Protein AF-A0A917SIP8-F1 (afdb_monomer)

Secondary structure (DSSP, 8-state):
-BGGGS-HHHHHTS-TTTPEEEEEE------TTTS-TTHHHHHHHHHHHHHHHHHHHHSS--EEEPPPB--B--GGGGGG-SS--B--HHHHHHHHHHHHHHHHHTT--EEEEEE-STT---TTT-TTS------S-TT--GGGT-TTS-TT-GGG--HHHHHHHHHHHHHHHHHHHHHTTSTT--

Foldseek 3Di:
DEPVVDDVVRVLPAPQAQEAEEEFEFFFADLDPPDASQCLQVVRQVLQVLLQVVLVVVDVTHYYYYRYDHHEADPVRVVVPDGGDHDPLVRRLVVVLVVVVVSVVSVHAHYEYEYSDDDRDNCVSPVDHLHDYCYQPPPPQCVVLDVVSDPRPVVPDDPVSVVVVSVVSSNRSNVVSNPSSPPPVD

Sequence (186 aa):
MRYGDLTYQEIDRLPRTDTVVVLPLGCTEQQGPHLPVDFDTWFSESLMIAAANEADRRRDRMTVVLPAIPVGPTPEHRNFGTGYLHLPEPLHDQLVVAAISSILEQGFRHVVVWRGCGQHDLHQAVVRVAVENPGAAPDLDFAAYSDTGVIGDPRHASADLGDRLWRACVDWVADYLTAAGDDCDA

Organism: NCBI:txid1716077

Radius of gyration: 16.96 Å; Cα contacts (8 Å, |Δi|>4): 298; chains: 1; bounding box: 40×36×47 Å

Mean predicted aligned error: 6.45 Å

Structure (mmCIF, N/CA/C/O backbone):
data_AF-A0A917SIP8-F1
#
_entry.id   AF-A0A917SIP8-F1
#
loop_
_atom_site.group_PDB
_atom_site.id
_atom_site.type_symbol
_atom_site.label_atom_id
_atom_site.label_alt_id
_atom_site.label_comp_id
_atom_site.label_asym_id
_atom_site.label_entity_id
_atom_site.label_seq_id
_atom_site.pdbx_PDB_ins_code
_atom_site.Cartn_x
_atom_site.Cartn_y
_atom_site.Cartn_z
_atom_site.occupancy
_atom_site.B_iso_or_equiv
_atom_site.auth_seq_id
_atom_site.auth_comp_id
_atom_site.auth_asym_id
_atom_site.auth_atom_id
_atom_site.pdbx_PDB_model_num
ATOM 1 N N . MET A 1 1 ? -11.137 -1.938 2.501 1.00 90.44 1 MET A N 1
ATOM 2 C CA . MET A 1 1 ? -11.680 -0.695 1.864 1.00 90.44 1 MET A CA 1
ATOM 3 C C . MET A 1 1 ? -10.581 0.356 1.615 1.00 90.44 1 MET A C 1
ATOM 5 O O . MET A 1 1 ? -9.571 0.309 2.305 1.00 90.44 1 MET A O 1
ATOM 9 N N . ARG A 1 2 ? -10.741 1.318 0.685 1.00 95.75 2 ARG A N 1
ATOM 10 C CA . ARG A 1 2 ? -9.767 2.416 0.456 1.00 95.75 2 ARG A CA 1
ATOM 11 C C . ARG A 1 2 ? -10.170 3.678 1.231 1.00 95.75 2 ARG A C 1
ATOM 13 O O . ARG A 1 2 ? -11.293 4.147 1.098 1.00 95.75 2 ARG A O 1
ATOM 20 N N . TYR A 1 3 ? -9.249 4.255 2.002 1.00 96.25 3 TYR A N 1
ATOM 21 C CA . TYR A 1 3 ? -9.472 5.460 2.814 1.00 96.25 3 TYR A CA 1
ATOM 22 C C . TYR A 1 3 ? -9.867 6.670 1.962 1.00 96.25 3 TYR A C 1
ATOM 24 O O . TYR A 1 3 ? -10.760 7.423 2.326 1.00 96.25 3 TYR A O 1
ATOM 32 N N . GLY A 1 4 ? -9.204 6.843 0.813 1.00 95.38 4 GLY A N 1
ATOM 33 C CA . 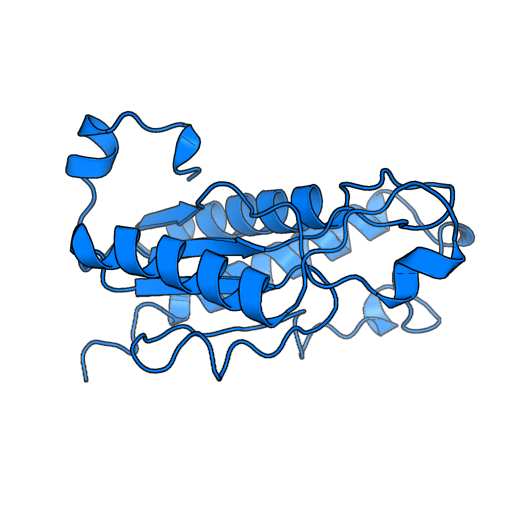GLY A 1 4 ? -9.441 7.965 -0.101 1.00 95.38 4 GLY A CA 1
ATOM 34 C C . GLY A 1 4 ? -10.812 7.959 -0.785 1.00 95.38 4 GLY A C 1
ATOM 35 O O . GLY A 1 4 ? -11.194 8.982 -1.343 1.00 95.38 4 GLY A O 1
ATOM 36 N N . ASP A 1 5 ? -11.547 6.846 -0.713 1.00 96.50 5 ASP A N 1
ATOM 37 C CA . ASP A 1 5 ? -12.907 6.739 -1.252 1.00 96.50 5 ASP A CA 1
ATOM 38 C C . ASP A 1 5 ? -13.973 7.143 -0.218 1.00 96.50 5 ASP A C 1
ATOM 40 O O . ASP A 1 5 ? -15.152 7.246 -0.554 1.00 96.50 5 ASP A O 1
ATOM 44 N N . LEU A 1 6 ? -13.573 7.377 1.037 1.00 96.88 6 LEU A N 1
ATOM 45 C CA . LEU A 1 6 ? -14.462 7.759 2.127 1.00 96.88 6 LEU A CA 1
ATOM 46 C C . LEU A 1 6 ? -14.483 9.270 2.328 1.00 96.88 6 LEU A C 1
ATOM 48 O O . LEU A 1 6 ? -13.462 9.960 2.318 1.00 96.88 6 LEU A O 1
ATOM 52 N N . THR A 1 7 ? -15.664 9.790 2.624 1.00 98.06 7 THR A N 1
ATOM 53 C CA . THR A 1 7 ? -15.813 11.120 3.203 1.00 98.06 7 THR A CA 1
ATOM 54 C C . THR A 1 7 ? -15.282 11.141 4.636 1.00 98.06 7 THR A C 1
ATOM 56 O O . THR A 1 7 ? -15.290 10.135 5.350 1.00 98.06 7 THR A O 1
ATOM 59 N N . TYR A 1 8 ? -14.902 12.325 5.122 1.00 97.44 8 TYR A N 1
ATOM 60 C CA . TYR A 1 8 ? -14.464 12.479 6.513 1.00 97.44 8 TYR A CA 1
ATOM 61 C C . TYR A 1 8 ? -15.536 12.036 7.531 1.00 97.44 8 TYR A C 1
ATOM 63 O O . TYR A 1 8 ? -15.193 11.599 8.622 1.00 97.44 8 TYR A O 1
ATOM 71 N N . GLN A 1 9 ? -16.827 12.119 7.176 1.00 98.12 9 GLN A N 1
ATOM 72 C CA . GLN A 1 9 ? -17.935 11.668 8.024 1.00 98.12 9 GLN A CA 1
ATOM 73 C C . GLN A 1 9 ? -18.060 10.142 8.065 1.00 98.12 9 GLN A C 1
ATOM 75 O O . GLN A 1 9 ? -18.474 9.593 9.081 1.00 98.12 9 GLN A O 1
ATOM 80 N N . GLU A 1 10 ? -17.740 9.451 6.971 1.00 97.56 10 GLU A N 1
ATOM 81 C CA . GLU A 1 10 ? -17.683 7.987 6.950 1.00 97.56 10 GLU A CA 1
ATOM 82 C C . GLU A 1 10 ? -16.478 7.489 7.743 1.00 97.56 10 GLU A C 1
ATOM 84 O O . GLU A 1 10 ? -16.634 6.586 8.560 1.00 97.56 10 GLU A O 1
ATOM 89 N N . ILE A 1 11 ? -15.322 8.147 7.596 1.00 97.06 11 ILE A N 1
ATOM 90 C CA . ILE A 1 11 ? -14.142 7.902 8.437 1.00 97.06 11 ILE A CA 1
ATOM 91 C C . ILE A 1 11 ? -14.473 8.144 9.915 1.00 97.06 11 ILE A C 1
ATOM 93 O O . ILE A 1 11 ? -14.025 7.384 10.771 1.00 97.06 11 ILE A O 1
ATOM 97 N N . ASP A 1 12 ? -15.283 9.162 10.227 1.00 96.62 12 ASP A N 1
ATOM 98 C CA . ASP A 1 12 ? -15.658 9.475 11.608 1.00 96.62 12 ASP A CA 1
ATOM 99 C C . ASP A 1 12 ? -16.432 8.360 12.316 1.00 96.62 12 ASP A C 1
ATOM 101 O O . ASP A 1 12 ? -16.316 8.174 13.527 1.00 96.62 12 ASP A O 1
ATOM 105 N N . ARG A 1 13 ? -17.178 7.572 11.541 1.00 96.50 13 ARG A N 1
ATOM 106 C CA . ARG A 1 13 ? -17.998 6.463 12.036 1.00 96.50 13 ARG A CA 1
ATOM 107 C C . ARG A 1 13 ? -17.220 5.160 12.206 1.00 96.50 13 ARG A C 1
ATOM 109 O O . ARG A 1 13 ? -17.788 4.209 12.737 1.00 96.50 13 ARG A O 1
ATOM 116 N N . LEU A 1 14 ? -15.964 5.093 11.759 1.00 95.38 14 LEU A N 1
ATOM 117 C CA . LEU A 1 14 ? -15.151 3.888 11.898 1.00 95.38 14 LEU A CA 1
ATOM 118 C C . LEU A 1 14 ? -14.814 3.630 13.379 1.00 95.38 14 LEU A C 1
ATOM 120 O O . LEU A 1 14 ? -14.449 4.567 14.100 1.00 95.38 14 LEU A O 1
ATOM 124 N N . PRO A 1 15 ? -14.894 2.375 13.857 1.00 94.00 15 PRO A N 1
ATOM 125 C CA . PRO A 1 15 ? -14.538 2.034 15.229 1.00 94.00 15 PRO A CA 1
ATOM 126 C C . PRO A 1 15 ? -13.020 2.164 15.414 1.00 94.00 15 PRO A C 1
ATOM 128 O O . PRO A 1 15 ? -12.256 1.284 15.032 1.00 94.00 15 PRO A O 1
ATOM 131 N N . ARG A 1 16 ? -12.561 3.285 15.981 1.00 91.50 16 ARG A N 1
ATOM 132 C CA . ARG A 1 16 ? -11.138 3.686 15.981 1.00 91.50 16 ARG A CA 1
ATOM 133 C C . ARG A 1 16 ? -10.189 2.636 16.563 1.00 91.50 16 ARG A C 1
ATOM 135 O O . ARG A 1 16 ? -9.106 2.417 16.031 1.00 91.50 16 ARG A O 1
ATOM 142 N N . THR A 1 17 ? -10.595 1.984 17.645 1.00 87.88 17 THR A N 1
ATOM 143 C CA . THR A 1 17 ? -9.775 0.977 18.328 1.00 87.88 17 THR A CA 1
ATOM 144 C C . THR A 1 17 ? -9.834 -0.394 17.672 1.00 87.88 17 THR A C 1
ATOM 146 O O . THR A 1 17 ? -8.978 -1.204 17.966 1.00 87.88 17 THR A O 1
ATOM 149 N N . ASP A 1 18 ? -10.800 -0.649 16.791 1.00 89.06 18 ASP A N 1
ATOM 150 C CA . ASP A 1 18 ? -10.988 -1.953 16.142 1.00 89.06 18 ASP A CA 1
ATOM 151 C C . ASP A 1 18 ? -10.719 -1.894 14.627 1.00 89.06 18 ASP A C 1
ATOM 153 O O . ASP A 1 18 ? -10.615 -2.899 13.942 1.00 89.06 18 ASP A O 1
ATOM 157 N N . THR A 1 19 ? -10.531 -0.707 14.055 1.00 93.12 19 THR A N 1
ATOM 158 C CA . THR A 1 19 ? -10.167 -0.574 12.640 1.00 93.12 19 THR A CA 1
ATOM 159 C C . THR A 1 19 ? -8.659 -0.747 12.468 1.00 93.12 19 THR A C 1
ATOM 161 O O . THR A 1 19 ? -7.880 -0.024 13.094 1.00 93.12 19 THR A O 1
ATOM 164 N N . VAL A 1 20 ? -8.237 -1.659 11.589 1.00 92.00 20 VAL A N 1
ATOM 165 C CA . VAL A 1 20 ? -6.851 -1.732 11.101 1.00 92.00 20 VAL A CA 1
ATOM 166 C C . VAL A 1 20 ? -6.672 -0.710 9.985 1.00 92.00 20 VAL A C 1
ATOM 168 O O . VAL A 1 20 ? -7.385 -0.735 8.982 1.00 92.00 20 VAL A O 1
ATOM 171 N N . VAL A 1 21 ? -5.710 0.194 10.139 1.00 94.69 21 VAL A N 1
ATOM 172 C CA . VAL A 1 21 ? -5.324 1.148 9.097 1.00 94.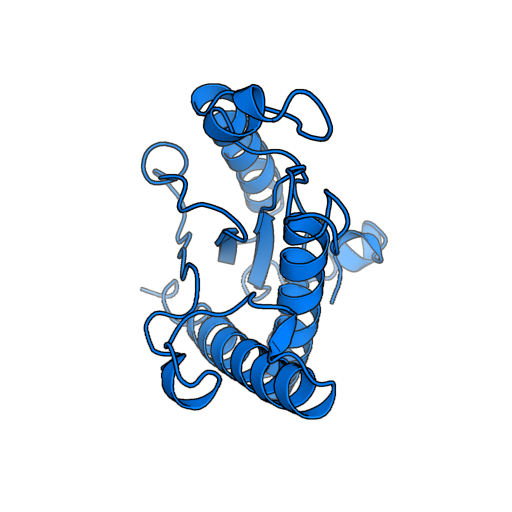69 21 VAL A CA 1
ATOM 173 C C . VAL A 1 21 ? -4.031 0.671 8.450 1.00 94.69 21 VAL A C 1
ATOM 175 O O . VAL A 1 21 ? -3.025 0.499 9.126 1.00 94.69 21 VAL A O 1
ATOM 178 N N . VAL A 1 22 ? -4.023 0.478 7.138 1.00 93.88 22 VAL A N 1
ATOM 179 C CA . VAL A 1 22 ? -2.833 0.054 6.393 1.00 93.88 22 VAL A CA 1
ATOM 180 C C . VAL A 1 22 ? -2.263 1.249 5.637 1.00 93.88 22 VAL A C 1
ATOM 182 O O . VAL A 1 22 ? -2.990 1.904 4.894 1.00 93.88 22 VAL A O 1
ATOM 185 N N . LEU A 1 23 ? -0.969 1.525 5.798 1.00 94.44 23 LEU A N 1
ATOM 186 C CA . LEU A 1 23 ? -0.199 2.475 4.997 1.00 94.44 23 LEU A CA 1
ATOM 187 C C . LEU A 1 23 ? 0.669 1.711 3.988 1.00 94.44 23 LEU A C 1
ATOM 189 O O . LEU A 1 23 ? 1.706 1.166 4.378 1.00 94.44 23 LEU A O 1
ATOM 193 N N . PRO A 1 24 ? 0.294 1.672 2.700 1.00 93.31 24 PRO A N 1
ATOM 194 C CA . PRO A 1 24 ? 1.149 1.108 1.669 1.00 93.31 24 PRO A CA 1
ATOM 195 C C . PRO A 1 24 ? 2.271 2.084 1.302 1.00 93.31 24 PRO A C 1
ATOM 197 O O . PRO A 1 24 ? 2.053 3.283 1.116 1.00 93.31 24 PRO A O 1
ATOM 200 N N . LEU A 1 25 ? 3.476 1.554 1.144 1.00 91.88 25 LEU A N 1
ATOM 201 C CA . LEU A 1 25 ? 4.634 2.254 0.604 1.00 91.88 25 LEU A CA 1
ATOM 202 C C . LEU A 1 25 ? 4.997 1.637 -0.744 1.00 91.88 25 LEU A C 1
ATOM 204 O O . LEU A 1 25 ? 4.960 0.412 -0.905 1.00 91.88 25 LEU A O 1
ATOM 208 N N . GLY A 1 26 ? 5.372 2.480 -1.697 1.00 91.06 26 GLY A N 1
ATOM 209 C CA . GLY A 1 26 ? 5.937 2.068 -2.974 1.00 91.06 26 GLY A CA 1
ATOM 210 C C . GLY A 1 26 ? 7.040 3.020 -3.413 1.00 91.06 26 GLY A C 1
ATOM 211 O O . GLY A 1 26 ? 7.500 3.869 -2.646 1.00 91.06 26 GLY A O 1
ATOM 212 N N . CYS A 1 27 ? 7.457 2.884 -4.664 1.00 92.56 27 CYS A N 1
ATOM 213 C CA . CYS A 1 27 ? 8.471 3.725 -5.276 1.00 92.56 27 CYS A CA 1
ATOM 214 C C . CYS A 1 27 ? 8.067 4.087 -6.706 1.00 92.56 27 CYS A C 1
ATOM 216 O O . CYS A 1 27 ? 7.261 3.405 -7.336 1.00 92.56 27 CYS A O 1
ATOM 218 N N . THR A 1 28 ? 8.631 5.193 -7.190 1.00 94.38 28 THR A N 1
ATOM 219 C CA . THR A 1 28 ? 8.619 5.541 -8.608 1.00 94.38 28 THR A CA 1
ATOM 220 C C . THR A 1 28 ? 10.013 5.235 -9.136 1.00 94.38 28 THR A C 1
ATOM 222 O O . THR A 1 28 ? 10.937 6.014 -8.882 1.00 94.38 28 THR A O 1
ATOM 225 N N . GLU A 1 29 ? 10.181 4.106 -9.814 1.00 93.50 29 GLU A N 1
ATOM 226 C CA . GLU A 1 29 ? 11.481 3.577 -10.236 1.00 93.50 29 GLU A CA 1
ATOM 227 C C . GLU A 1 29 ? 11.375 2.658 -11.457 1.00 93.50 29 GLU A C 1
ATOM 229 O O . GLU A 1 29 ? 10.298 2.217 -11.846 1.00 93.50 29 GLU A O 1
ATOM 234 N N . GLN A 1 30 ? 12.499 2.379 -12.116 1.00 93.31 30 G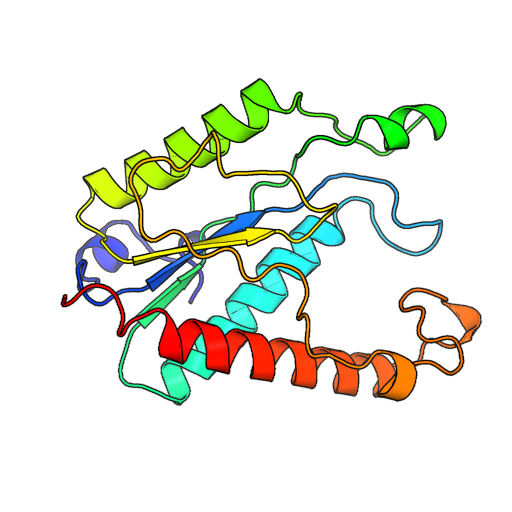LN A N 1
ATOM 235 C CA . GLN A 1 30 ? 12.495 1.552 -13.320 1.00 93.31 30 GLN A CA 1
ATOM 236 C C . GLN A 1 30 ? 12.279 0.072 -12.977 1.00 93.31 30 GLN A C 1
ATOM 238 O O . GLN A 1 30 ? 13.113 -0.537 -12.316 1.00 93.31 30 GLN A O 1
ATOM 243 N N . GLN A 1 31 ? 11.239 -0.532 -13.555 1.00 88.81 31 GLN A N 1
ATOM 244 C CA . GLN A 1 31 ? 10.886 -1.950 -13.395 1.00 88.81 31 GLN A CA 1
ATOM 245 C C . GLN A 1 31 ? 11.130 -2.736 -14.702 1.00 88.81 31 GLN A C 1
ATOM 247 O O . GLN A 1 31 ? 10.282 -3.449 -15.244 1.00 88.81 31 GLN A O 1
ATOM 252 N N . GLY A 1 32 ? 12.323 -2.548 -15.276 1.00 88.00 32 GLY A N 1
ATOM 253 C CA . GLY A 1 32 ? 12.669 -3.052 -16.608 1.00 88.00 32 GLY A CA 1
ATOM 254 C C . GLY A 1 32 ? 11.900 -2.352 -17.746 1.00 88.00 32 GLY A C 1
ATOM 255 O O . GLY A 1 32 ? 11.205 -1.365 -17.528 1.00 88.00 32 GLY A O 1
ATOM 256 N N . PRO A 1 33 ? 12.019 -2.831 -19.000 1.00 88.56 33 PRO A N 1
ATOM 257 C CA . PRO A 1 33 ? 11.442 -2.150 -20.168 1.00 88.56 33 PRO A CA 1
ATOM 258 C C . PRO A 1 33 ? 9.943 -2.422 -20.392 1.00 88.56 33 PRO A C 1
ATOM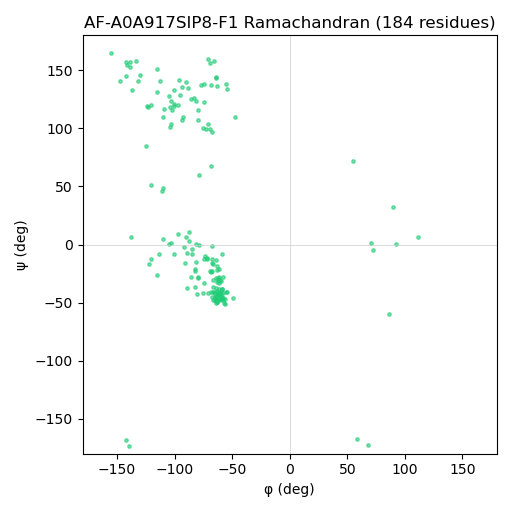 260 O O . PRO A 1 33 ? 9.392 -1.979 -21.396 1.00 88.56 33 PRO A O 1
ATOM 263 N N . HIS A 1 34 ? 9.305 -3.213 -19.528 1.00 87.88 34 HIS A N 1
ATOM 264 C CA . HIS A 1 34 ? 7.984 -3.802 -19.769 1.00 87.88 34 HIS A CA 1
ATOM 265 C C . HIS A 1 34 ? 6.929 -3.396 -18.734 1.00 87.88 34 HIS A C 1
ATOM 267 O O . HIS A 1 34 ? 5.744 -3.617 -18.975 1.00 87.88 34 HIS A O 1
ATOM 273 N N . LEU A 1 35 ? 7.341 -2.791 -17.617 1.00 91.19 35 LEU A N 1
ATOM 274 C CA . LEU A 1 35 ? 6.453 -2.290 -16.575 1.00 91.19 35 LEU A CA 1
ATOM 275 C C . LEU A 1 35 ? 6.560 -0.766 -16.467 1.00 91.19 35 LEU A C 1
ATOM 277 O O . LEU A 1 35 ? 7.605 -0.190 -16.790 1.00 91.19 35 LEU A O 1
ATOM 281 N N . PRO A 1 36 ? 5.478 -0.096 -16.043 1.00 94.88 36 PRO A N 1
ATOM 282 C CA . PRO A 1 36 ? 5.520 1.327 -15.766 1.00 94.88 36 PRO A CA 1
ATOM 283 C C . PRO A 1 36 ? 6.323 1.605 -14.488 1.00 94.88 36 PRO A C 1
ATOM 285 O O . PRO A 1 36 ? 6.512 0.731 -13.643 1.00 94.88 36 PRO A O 1
ATOM 288 N N . VAL A 1 37 ? 6.788 2.847 -14.347 1.00 95.38 37 VAL A N 1
ATOM 289 C CA . VAL A 1 37 ? 7.651 3.242 -13.222 1.00 95.38 37 VAL A CA 1
ATOM 290 C C . VAL A 1 37 ? 6.922 3.330 -11.880 1.00 95.38 37 VAL A C 1
ATOM 292 O O . VAL A 1 37 ? 7.565 3.452 -10.850 1.00 95.38 37 VAL A O 1
ATOM 295 N N . ASP A 1 38 ? 5.591 3.294 -11.878 1.00 94.62 38 ASP A N 1
ATOM 296 C CA . ASP A 1 38 ? 4.743 3.320 -10.683 1.00 94.62 38 ASP A CA 1
ATOM 297 C C . ASP A 1 38 ? 4.286 1.921 -10.245 1.00 94.62 38 ASP A C 1
ATOM 299 O O . ASP A 1 38 ? 3.437 1.805 -9.359 1.00 94.62 38 ASP A O 1
ATOM 303 N N . PHE A 1 39 ? 4.827 0.856 -10.852 1.00 92.62 39 PHE A N 1
ATOM 304 C CA . PHE A 1 39 ? 4.391 -0.515 -10.594 1.00 92.62 39 PHE A CA 1
ATOM 305 C C . PHE A 1 39 ? 4.446 -0.879 -9.106 1.00 92.62 39 PHE A C 1
ATOM 307 O O . PHE A 1 39 ? 3.492 -1.473 -8.614 1.00 92.62 39 PHE A O 1
ATOM 314 N N . ASP A 1 40 ? 5.482 -0.473 -8.365 1.00 90.31 40 ASP A N 1
ATOM 315 C CA . ASP A 1 40 ? 5.582 -0.784 -6.932 1.00 90.31 40 ASP A CA 1
ATOM 316 C C . ASP A 1 40 ? 4.470 -0.121 -6.124 1.00 90.31 40 ASP A C 1
ATOM 318 O O . ASP A 1 40 ? 3.865 -0.745 -5.253 1.00 90.31 40 ASP A O 1
ATOM 322 N N . THR A 1 41 ? 4.170 1.146 -6.421 1.00 93.81 41 THR A N 1
ATOM 323 C CA . THR A 1 41 ? 3.053 1.868 -5.802 1.00 93.81 41 THR A CA 1
ATOM 324 C C . THR A 1 41 ? 1.725 1.210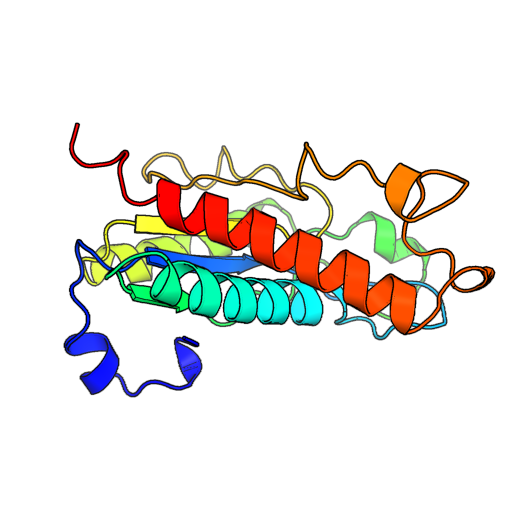 -6.149 1.00 93.81 41 THR A C 1
ATOM 326 O O . THR A 1 41 ? 0.928 0.929 -5.251 1.00 93.81 41 THR A O 1
ATOM 329 N N . TRP A 1 42 ? 1.496 0.935 -7.434 1.00 94.38 42 TRP A N 1
ATOM 330 C CA . TRP A 1 42 ? 0.273 0.304 -7.917 1.00 94.38 42 TRP A CA 1
ATOM 331 C C . TRP A 1 42 ? 0.064 -1.080 -7.295 1.00 94.38 42 TRP A C 1
ATOM 333 O O . TRP A 1 42 ? -1.030 -1.377 -6.813 1.00 94.38 42 TRP A O 1
ATOM 343 N N . PHE A 1 43 ? 1.102 -1.915 -7.280 1.00 91.56 43 PHE A N 1
ATOM 344 C CA . PHE A 1 43 ? 1.045 -3.278 -6.768 1.00 91.56 43 PHE A CA 1
ATOM 345 C C . PHE A 1 43 ? 0.816 -3.285 -5.258 1.00 91.56 43 PHE A C 1
ATOM 347 O O . PHE A 1 43 ? -0.085 -3.973 -4.784 1.00 91.56 43 PHE A O 1
ATOM 354 N N . SER A 1 44 ? 1.574 -2.472 -4.517 1.00 91.62 44 SER A N 1
ATOM 355 C CA . SER A 1 44 ? 1.439 -2.295 -3.068 1.00 91.62 44 SER A CA 1
ATOM 356 C C . SER A 1 44 ? 0.017 -1.874 -2.688 1.00 91.62 44 SER A C 1
ATOM 358 O O . SER A 1 44 ? -0.637 -2.539 -1.885 1.00 91.62 44 SER A O 1
ATOM 360 N N . GLU A 1 45 ? -0.521 -0.833 -3.328 1.00 93.62 45 GLU A N 1
ATOM 361 C CA . GLU A 1 45 ? -1.881 -0.358 -3.056 1.00 93.62 45 GLU A CA 1
ATOM 362 C C . GLU A 1 45 ? -2.942 -1.404 -3.426 1.00 93.62 45 GLU A C 1
ATOM 364 O O . GLU A 1 45 ? -3.830 -1.705 -2.624 1.00 93.62 45 GLU A O 1
ATOM 369 N N . SER A 1 46 ? -2.835 -1.999 -4.617 1.00 94.69 46 SER A N 1
ATOM 370 C CA . SER A 1 46 ? -3.803 -2.983 -5.112 1.00 94.69 46 SER A CA 1
ATOM 371 C C . SER A 1 46 ? -3.835 -4.232 -4.236 1.00 94.69 46 SER A C 1
ATOM 373 O O . SER A 1 46 ? -4.916 -4.725 -3.904 1.00 94.69 46 SER A O 1
ATOM 375 N N . LEU A 1 47 ? -2.661 -4.738 -3.846 1.00 93.62 47 LEU A N 1
ATOM 376 C CA . LEU A 1 47 ? -2.536 -5.922 -3.004 1.00 93.62 47 LEU A CA 1
ATOM 377 C C . LEU A 1 47 ? -3.121 -5.655 -1.619 1.00 93.62 47 LEU A C 1
ATOM 379 O O . LEU A 1 47 ? -3.908 -6.465 -1.134 1.00 93.62 47 LEU A O 1
ATOM 383 N N . MET A 1 48 ? -2.806 -4.506 -1.011 1.00 94.44 48 MET A N 1
ATOM 384 C CA . MET A 1 48 ? -3.345 -4.149 0.304 1.00 94.44 48 MET A CA 1
ATOM 385 C C . MET A 1 48 ? -4.864 -3.996 0.275 1.00 94.44 48 MET A C 1
ATOM 387 O O . MET A 1 48 ? -5.534 -4.467 1.189 1.00 94.44 48 MET A O 1
ATOM 391 N N . ILE A 1 49 ? -5.438 -3.396 -0.772 1.00 96.19 49 ILE A N 1
ATOM 392 C CA . ILE A 1 49 ? -6.898 -3.283 -0.908 1.00 96.19 49 ILE A CA 1
ATOM 393 C C . ILE A 1 49 ? -7.544 -4.666 -1.044 1.00 96.19 49 ILE A C 1
ATOM 395 O O . ILE A 1 49 ? -8.547 -4.941 -0.380 1.00 96.19 49 ILE A O 1
ATOM 399 N N . ALA A 1 50 ? -6.988 -5.536 -1.889 1.00 96.06 50 ALA A N 1
ATOM 400 C CA . ALA A 1 50 ? -7.517 -6.880 -2.097 1.00 96.06 50 ALA A CA 1
ATOM 401 C C . ALA A 1 50 ? -7.433 -7.731 -0.822 1.00 96.06 50 ALA A C 1
ATOM 403 O O . ALA A 1 50 ? -8.423 -8.359 -0.444 1.00 96.06 50 ALA A O 1
ATOM 404 N N . ALA A 1 51 ? -6.292 -7.691 -0.134 1.00 93.88 51 ALA A N 1
ATOM 405 C CA . ALA A 1 51 ? -6.072 -8.407 1.114 1.00 93.88 51 ALA A CA 1
ATOM 406 C C . ALA A 1 51 ? -6.934 -7.869 2.260 1.00 93.88 51 ALA A C 1
ATOM 408 O O . ALA A 1 51 ? -7.529 -8.661 2.978 1.00 93.88 51 ALA A O 1
ATOM 409 N N . ALA A 1 52 ? -7.091 -6.547 2.386 1.00 94.44 52 ALA A N 1
ATOM 410 C CA . ALA A 1 52 ? -8.006 -5.937 3.351 1.00 94.44 52 ALA A CA 1
ATOM 411 C C . ALA A 1 52 ? -9.444 -6.445 3.159 1.00 94.44 52 ALA A C 1
ATOM 413 O O . ALA A 1 52 ? -10.084 -6.879 4.106 1.00 94.44 52 ALA A O 1
ATOM 414 N N . ASN A 1 53 ? -9.938 -6.475 1.917 1.00 95.06 53 ASN A N 1
ATOM 415 C CA . ASN A 1 53 ? -11.288 -6.967 1.623 1.00 95.06 53 ASN A CA 1
ATOM 416 C C . ASN A 1 53 ? -11.452 -8.483 1.851 1.00 95.06 53 ASN A C 1
ATOM 418 O O . ASN A 1 53 ? -12.574 -8.975 1.976 1.00 95.06 53 ASN A O 1
ATOM 422 N N . GLU A 1 54 ? -10.369 -9.255 1.798 1.00 95.38 54 GLU A N 1
ATOM 423 C CA . GLU A 1 54 ? -10.366 -10.677 2.148 1.00 95.38 54 GLU A CA 1
ATOM 424 C C . GLU A 1 54 ? -10.300 -10.870 3.672 1.00 95.38 54 GLU A C 1
ATOM 426 O O . GLU A 1 54 ? -11.084 -11.650 4.204 1.00 95.38 54 GLU A O 1
ATOM 431 N N . ALA A 1 55 ? -9.471 -10.106 4.387 1.00 92.00 55 ALA A N 1
ATOM 432 C CA . ALA A 1 55 ? -9.398 -10.112 5.850 1.00 92.00 55 ALA A CA 1
ATOM 433 C C . ALA A 1 55 ? -10.742 -9.721 6.493 1.00 92.00 55 ALA A C 1
ATOM 435 O O . ALA A 1 55 ? -11.251 -10.454 7.340 1.00 92.00 55 ALA A O 1
ATOM 436 N N . ASP A 1 56 ? -11.385 -8.658 5.997 1.00 93.12 56 ASP A N 1
ATOM 437 C CA . ASP A 1 56 ? -12.722 -8.213 6.429 1.00 93.12 56 ASP A CA 1
ATOM 438 C C . ASP A 1 56 ? -13.813 -9.280 6.174 1.00 93.12 56 ASP A C 1
ATOM 440 O O . ASP A 1 56 ? -14.885 -9.251 6.773 1.00 93.12 56 ASP A O 1
ATOM 444 N N . ARG A 1 57 ? -13.579 -10.240 5.263 1.00 93.12 57 ARG A N 1
ATOM 445 C CA . ARG A 1 57 ? -14.472 -11.399 5.061 1.00 93.12 57 ARG A CA 1
ATOM 446 C C . ARG A 1 57 ? -14.168 -12.551 6.016 1.00 93.12 57 ARG A C 1
ATOM 448 O O . ARG A 1 57 ? -15.067 -13.339 6.307 1.00 93.12 57 ARG A O 1
ATOM 455 N N . ARG A 1 58 ? -12.919 -12.674 6.471 1.00 91.88 58 ARG A N 1
ATOM 456 C CA . ARG A 1 58 ? -12.463 -13.714 7.407 1.00 91.88 58 ARG A CA 1
ATOM 457 C C . ARG A 1 58 ? -12.821 -13.381 8.854 1.00 91.88 58 ARG A C 1
ATOM 459 O O . ARG A 1 58 ? -13.014 -14.307 9.643 1.00 91.88 58 ARG A O 1
ATOM 466 N N . ARG A 1 59 ? -12.942 -12.097 9.207 1.00 83.75 59 ARG A N 1
ATOM 467 C CA . ARG A 1 59 ? -13.341 -11.629 10.544 1.00 83.75 59 ARG A CA 1
ATOM 468 C C . ARG A 1 59 ? -14.251 -10.406 10.489 1.00 83.75 59 ARG A C 1
ATOM 470 O O . ARG A 1 59 ? -14.181 -9.618 9.561 1.00 83.75 59 ARG A O 1
ATOM 477 N N . ASP A 1 60 ? -15.060 -10.232 11.533 1.00 83.62 60 ASP A N 1
ATOM 478 C CA . ASP A 1 60 ? -15.936 -9.066 11.719 1.00 83.62 60 ASP A CA 1
ATOM 479 C C . ASP A 1 60 ? -15.144 -7.857 12.244 1.00 83.62 60 ASP A C 1
ATOM 481 O O . ASP A 1 60 ? -15.353 -7.384 13.357 1.00 83.62 60 ASP A O 1
ATOM 485 N N . ARG A 1 61 ? -14.153 -7.422 11.464 1.00 85.19 61 ARG A N 1
ATOM 486 C CA . ARG A 1 61 ? -13.268 -6.301 11.776 1.00 85.19 61 ARG A CA 1
ATOM 487 C C . ARG A 1 61 ? -12.979 -5.519 10.503 1.00 85.19 61 ARG A C 1
ATOM 489 O O . ARG A 1 61 ? -12.890 -6.104 9.430 1.00 85.19 61 ARG A O 1
ATOM 496 N N . MET A 1 62 ? -12.853 -4.198 10.614 1.00 92.56 62 MET A N 1
ATOM 497 C CA . MET A 1 62 ? -12.657 -3.332 9.450 1.00 92.56 62 MET A CA 1
ATOM 498 C C . MET A 1 62 ? -11.183 -3.063 9.159 1.00 92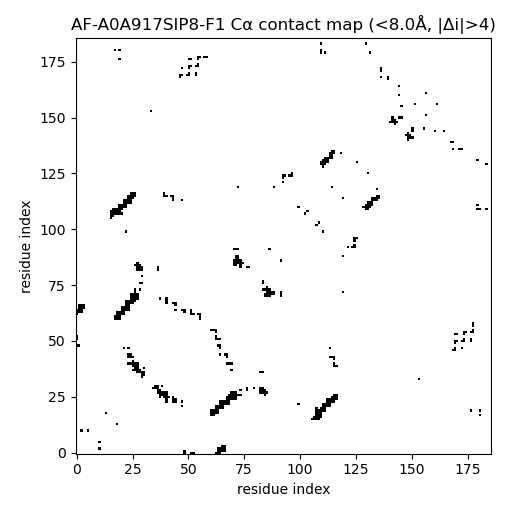.56 62 MET A C 1
ATOM 500 O O . MET A 1 62 ? -10.433 -2.664 10.052 1.00 92.56 62 MET A O 1
ATOM 504 N N . THR A 1 63 ? -10.808 -3.155 7.884 1.00 94.56 63 THR A N 1
ATOM 505 C CA . THR A 1 63 ? -9.481 -2.788 7.387 1.00 94.56 63 THR A CA 1
ATOM 506 C C . THR A 1 63 ? -9.575 -1.691 6.330 1.00 94.56 63 THR A C 1
ATOM 508 O O . THR A 1 63 ? -10.170 -1.859 5.257 1.00 94.56 63 THR A O 1
ATOM 511 N N . VAL A 1 64 ? -8.935 -0.552 6.596 1.00 96.25 64 VAL A N 1
ATOM 512 C CA . VAL A 1 64 ? -8.891 0.600 5.690 1.00 96.25 64 VAL A CA 1
ATOM 513 C C . VAL A 1 64 ? -7.475 0.868 5.194 1.00 96.25 64 VAL A C 1
ATOM 515 O O . VAL A 1 64 ? -6.529 0.941 5.967 1.00 96.25 64 VAL A O 1
ATOM 518 N N . VAL A 1 65 ? -7.330 1.034 3.883 1.00 97.38 65 VAL A N 1
ATOM 519 C CA . VAL A 1 65 ? -6.041 1.223 3.213 1.00 97.38 65 VAL A CA 1
ATOM 520 C C . VAL A 1 65 ? -5.876 2.689 2.832 1.00 97.38 65 VAL A C 1
ATOM 522 O O . VAL A 1 65 ? -6.676 3.229 2.064 1.00 97.38 65 VAL A O 1
ATOM 525 N N . LEU A 1 66 ? -4.859 3.346 3.381 1.00 97.62 66 LEU A N 1
ATOM 526 C CA . LEU A 1 66 ? -4.479 4.714 3.033 1.00 97.62 66 LEU A CA 1
ATOM 527 C C . LEU A 1 66 ? -3.977 4.792 1.584 1.00 97.62 66 LEU A C 1
ATOM 529 O O . LEU A 1 66 ? -3.519 3.784 1.045 1.00 97.62 66 LEU A O 1
ATOM 533 N N . PRO A 1 67 ? -4.016 5.980 0.952 1.00 96.06 67 PRO A N 1
ATOM 534 C CA . PRO A 1 67 ? -3.309 6.189 -0.305 1.00 96.06 67 PRO A CA 1
ATOM 535 C C . PRO A 1 67 ? -1.830 5.822 -0.158 1.00 96.06 67 PRO A C 1
ATOM 537 O O . PRO A 1 67 ? -1.191 6.225 0.818 1.00 96.06 67 PRO A O 1
ATOM 540 N N . ALA A 1 68 ? -1.293 5.077 -1.121 1.00 94.44 68 ALA A N 1
ATOM 541 C CA . ALA A 1 68 ? 0.111 4.688 -1.083 1.00 94.44 68 ALA A CA 1
ATOM 542 C C . ALA A 1 68 ? 1.047 5.906 -1.184 1.00 94.44 68 ALA A C 1
ATOM 544 O O . ALA A 1 68 ? 0.781 6.843 -1.940 1.00 94.44 68 ALA A O 1
ATOM 545 N N . ILE A 1 69 ? 2.173 5.879 -0.465 1.00 94.69 69 ILE A N 1
ATOM 546 C CA . ILE A 1 69 ? 3.257 6.854 -0.657 1.00 94.69 69 ILE A CA 1
ATOM 547 C C . ILE A 1 69 ? 4.063 6.421 -1.894 1.00 94.69 69 ILE A C 1
ATOM 549 O O . ILE A 1 69 ? 4.662 5.343 -1.863 1.00 94.69 69 ILE A O 1
ATOM 553 N N . PRO A 1 70 ? 4.096 7.219 -2.982 1.00 94.50 70 PRO A N 1
ATOM 554 C CA . PRO A 1 70 ? 4.610 6.757 -4.271 1.00 94.50 70 PRO A CA 1
ATOM 555 C C . PRO A 1 70 ? 6.115 6.989 -4.471 1.00 94.50 70 PRO A C 1
ATOM 557 O O . PRO A 1 70 ? 6.633 6.812 -5.573 1.00 94.50 70 PRO A O 1
ATOM 560 N N . VAL A 1 71 ? 6.830 7.453 -3.443 1.00 92.62 71 VAL A N 1
ATOM 561 C CA . VAL A 1 71 ? 8.251 7.810 -3.535 1.00 92.62 71 VAL A CA 1
ATOM 562 C C . VAL A 1 71 ? 8.992 7.290 -2.312 1.00 92.62 71 VAL A C 1
ATOM 564 O O . VAL A 1 71 ? 8.573 7.543 -1.184 1.00 92.62 71 VAL A O 1
ATOM 567 N N . GLY A 1 72 ? 10.129 6.642 -2.549 1.00 90.00 72 GLY A N 1
ATOM 568 C CA . GLY A 1 72 ? 11.018 6.143 -1.508 1.00 90.00 72 GLY A CA 1
ATOM 569 C C . GLY A 1 72 ? 12.502 6.348 -1.833 1.00 90.00 72 GLY A C 1
ATOM 570 O O . GLY A 1 72 ? 12.849 7.037 -2.806 1.00 90.00 72 GLY A O 1
ATOM 571 N N . PRO A 1 73 ? 13.392 5.794 -0.999 1.00 89.81 73 PRO A N 1
ATOM 572 C CA . PRO A 1 73 ? 14.835 5.861 -1.197 1.00 89.81 73 PRO A CA 1
ATOM 573 C C . PRO A 1 73 ? 15.311 4.964 -2.345 1.00 89.81 73 PRO A C 1
ATOM 575 O O . PRO A 1 73 ? 15.531 3.784 -2.162 1.00 89.81 73 PRO A O 1
ATOM 578 N N . THR A 1 74 ? 15.542 5.551 -3.523 1.00 89.00 74 THR A N 1
ATOM 579 C CA . THR A 1 74 ? 15.950 4.796 -4.732 1.00 89.00 74 THR A CA 1
ATOM 580 C C . THR A 1 74 ? 17.312 5.230 -5.318 1.00 89.00 74 THR A C 1
ATOM 582 O O . THR A 1 74 ? 17.407 5.641 -6.482 1.00 89.00 74 THR A O 1
ATOM 585 N N . PRO A 1 75 ? 18.406 5.309 -4.527 1.00 90.19 75 PRO A N 1
ATOM 586 C CA . PRO A 1 75 ? 19.683 5.848 -5.011 1.00 90.19 75 PRO A CA 1
ATOM 587 C C . PRO A 1 75 ? 20.306 5.029 -6.157 1.00 90.19 75 PRO A C 1
ATOM 589 O O . PRO A 1 75 ? 20.947 5.609 -7.037 1.00 90.19 75 PRO A O 1
ATOM 592 N N . GLU A 1 76 ? 20.099 3.715 -6.185 1.00 89.25 76 GLU A N 1
ATOM 593 C CA . GLU A 1 76 ? 20.557 2.778 -7.219 1.00 89.25 76 GLU A CA 1
ATOM 594 C C . GLU A 1 76 ? 19.926 3.043 -8.591 1.00 89.25 76 GLU A C 1
ATOM 596 O O . GLU A 1 76 ? 20.574 2.856 -9.625 1.00 89.25 76 GLU A O 1
ATOM 601 N N . HIS A 1 77 ? 18.713 3.595 -8.609 1.00 91.31 77 HIS A N 1
ATOM 602 C CA . HIS A 1 77 ? 17.969 3.904 -9.826 1.00 91.31 77 HIS A CA 1
ATOM 603 C C . HIS A 1 77 ? 18.499 5.135 -10.583 1.00 91.31 77 HIS A C 1
ATOM 605 O O . HIS A 1 77 ? 18.193 5.336 -11.764 1.00 91.31 77 HIS A O 1
ATOM 611 N N . ARG A 1 78 ? 19.383 5.929 -9.954 1.00 91.56 78 ARG A N 1
ATOM 612 C CA . ARG A 1 78 ? 20.021 7.111 -10.567 1.00 91.56 78 ARG A CA 1
ATOM 613 C C . ARG A 1 78 ? 20.817 6.772 -11.824 1.00 91.56 78 ARG A C 1
ATOM 615 O O . ARG A 1 78 ? 20.798 7.530 -12.792 1.00 91.56 78 ARG A O 1
ATOM 622 N N . ASN A 1 79 ? 21.506 5.632 -11.824 1.00 91.31 79 ASN A N 1
ATOM 623 C CA . ASN A 1 79 ? 22.421 5.257 -12.907 1.00 91.31 79 ASN A CA 1
ATOM 624 C C . ASN A 1 79 ? 21.700 4.820 -14.194 1.00 91.31 79 ASN A C 1
ATOM 626 O O . ASN A 1 79 ? 22.337 4.715 -15.240 1.00 91.31 79 ASN A O 1
ATOM 630 N N . PHE A 1 80 ? 20.380 4.628 -14.144 1.00 90.69 80 PHE A N 1
ATOM 631 C CA . PHE A 1 80 ? 19.542 4.364 -15.316 1.00 90.69 80 PHE A CA 1
ATOM 632 C C . PHE A 1 80 ? 19.088 5.651 -16.038 1.00 90.69 80 PHE A C 1
ATOM 634 O O . PHE A 1 80 ? 18.453 5.584 -17.089 1.00 90.69 80 PHE A O 1
ATOM 641 N N . GLY A 1 81 ? 19.422 6.837 -15.513 1.00 93.50 81 GLY A N 1
ATOM 642 C CA . GLY A 1 81 ? 19.220 8.133 -16.169 1.00 93.50 81 GLY A CA 1
ATOM 643 C C . GLY A 1 81 ? 17.838 8.759 -15.959 1.00 93.50 81 GLY A C 1
ATOM 644 O O . GLY A 1 81 ? 17.750 9.859 -15.420 1.00 93.50 81 GLY A O 1
ATOM 645 N N . THR A 1 82 ? 16.755 8.094 -16.371 1.00 94.88 82 THR A N 1
ATOM 646 C CA . THR A 1 82 ? 15.379 8.637 -16.298 1.00 94.88 82 THR A CA 1
ATOM 647 C C . THR A 1 82 ? 14.389 7.634 -15.723 1.00 94.88 82 THR A C 1
ATOM 649 O O . THR A 1 82 ? 14.608 6.435 -15.853 1.00 94.88 82 THR A O 1
ATOM 652 N N . GLY A 1 83 ? 13.263 8.113 -15.184 1.00 94.25 83 GLY A N 1
ATOM 653 C CA . GLY A 1 83 ? 12.172 7.246 -14.721 1.00 94.25 83 GLY A CA 1
ATOM 654 C C . GLY A 1 83 ? 12.296 6.811 -13.262 1.00 94.25 83 GLY A C 1
ATOM 655 O O . GLY A 1 83 ? 11.886 5.708 -12.930 1.00 94.25 83 GLY A O 1
ATOM 656 N N . TYR A 1 84 ? 12.873 7.659 -12.409 1.00 95.12 84 TYR A N 1
ATOM 657 C CA . TYR A 1 84 ? 12.909 7.436 -10.967 1.00 95.12 84 TYR A CA 1
ATOM 658 C C . TYR A 1 84 ? 12.652 8.739 -10.202 1.00 95.12 84 TYR A C 1
ATOM 660 O O . TYR A 1 84 ? 12.975 9.829 -10.686 1.00 95.12 84 TYR A O 1
ATOM 668 N N . LEU A 1 85 ? 12.110 8.622 -8.993 1.00 95.00 85 LEU A N 1
ATOM 669 C CA . LEU A 1 85 ? 12.060 9.687 -7.995 1.00 95.00 85 LEU A CA 1
ATOM 670 C C . LEU A 1 85 ? 12.746 9.185 -6.727 1.00 95.00 85 LEU A C 1
ATOM 672 O O . LEU A 1 85 ? 12.300 8.218 -6.118 1.00 95.00 85 LEU A O 1
ATOM 676 N N . HIS A 1 86 ? 13.827 9.857 -6.332 1.00 93.12 86 HIS A N 1
ATOM 677 C CA . HIS A 1 86 ? 14.587 9.500 -5.138 1.00 93.12 86 HIS A CA 1
ATOM 678 C C . HIS A 1 86 ? 14.257 10.444 -3.983 1.00 93.12 86 HIS A C 1
ATOM 680 O O . HIS A 1 86 ? 14.586 11.635 -4.038 1.00 93.12 86 HIS A O 1
ATOM 686 N N . LEU A 1 87 ? 13.671 9.893 -2.923 1.00 92.50 87 LEU A N 1
ATOM 687 C CA . LEU A 1 87 ? 13.478 10.567 -1.645 1.00 92.50 87 LEU A CA 1
ATOM 688 C C . LEU A 1 87 ? 14.558 10.098 -0.661 1.00 92.50 87 LEU A C 1
ATOM 690 O O . LEU A 1 87 ? 14.616 8.906 -0.376 1.00 92.50 87 LEU A O 1
ATOM 694 N N . PRO A 1 88 ? 15.419 10.985 -0.130 1.00 91.38 88 PRO A N 1
ATOM 695 C CA . PRO A 1 88 ? 16.420 10.579 0.851 1.00 91.38 88 PRO A CA 1
ATOM 696 C C . PRO A 1 88 ? 15.780 9.884 2.057 1.00 91.38 88 PRO A C 1
ATOM 698 O O . PRO A 1 88 ? 14.776 10.366 2.578 1.00 91.38 88 PRO A O 1
ATOM 701 N N . GLU A 1 89 ? 16.399 8.802 2.526 1.00 88.00 89 GLU A N 1
ATOM 702 C CA . GLU A 1 89 ? 15.894 7.954 3.616 1.00 88.00 89 GLU A CA 1
ATOM 703 C C . GLU A 1 89 ? 15.461 8.737 4.869 1.00 88.00 89 GLU A C 1
ATOM 705 O O . GLU A 1 89 ? 14.312 8.576 5.276 1.00 88.00 89 GLU A O 1
ATOM 710 N N . PRO A 1 90 ? 16.232 9.715 5.397 1.00 88.12 90 PRO A N 1
ATOM 711 C CA . PRO A 1 90 ? 15.779 10.484 6.559 1.00 88.12 90 PRO A CA 1
ATOM 712 C C . PRO A 1 90 ? 14.478 11.266 6.326 1.00 88.12 90 PRO A C 1
ATOM 714 O O . PRO A 1 90 ? 13.717 11.496 7.262 1.00 88.12 90 PRO A O 1
ATOM 717 N N . LEU A 1 91 ? 14.225 11.709 5.090 1.00 91.19 91 LEU A N 1
ATOM 718 C CA . LEU A 1 91 ? 13.010 12.445 4.740 1.00 91.19 91 LEU A CA 1
ATOM 719 C C . LEU A 1 91 ? 11.837 11.496 4.476 1.00 91.19 91 LEU A C 1
ATOM 721 O O . LEU A 1 91 ? 10.708 11.809 4.849 1.00 91.19 91 LEU A O 1
ATOM 725 N N . HIS A 1 92 ? 12.104 10.342 3.864 1.00 90.56 92 HIS A N 1
ATOM 726 C CA . HIS A 1 92 ? 11.124 9.270 3.718 1.00 90.56 92 HIS A CA 1
ATOM 727 C C . HIS A 1 92 ? 10.602 8.816 5.085 1.00 90.56 92 HIS A C 1
ATOM 729 O O . HIS A 1 92 ? 9.394 8.789 5.310 1.00 90.56 92 HIS A O 1
ATOM 735 N N . ASP A 1 93 ? 11.501 8.570 6.030 1.00 87.38 93 ASP A N 1
ATOM 736 C CA . ASP A 1 93 ? 11.145 8.143 7.379 1.00 87.38 93 ASP A CA 1
ATOM 737 C C . ASP A 1 93 ? 10.303 9.195 8.098 1.00 87.38 93 ASP A C 1
ATOM 739 O O . ASP A 1 93 ? 9.249 8.882 8.650 1.00 87.38 93 ASP A O 1
ATOM 743 N N . GLN A 1 94 ? 10.699 10.468 8.023 1.00 89.50 94 GLN A N 1
ATOM 744 C CA . GLN A 1 94 ? 9.915 11.573 8.582 1.00 89.50 94 GLN A CA 1
ATOM 745 C C . GLN A 1 94 ? 8.513 11.671 7.970 1.00 89.50 94 GLN A C 1
ATOM 747 O O . GLN A 1 94 ? 7.548 11.926 8.693 1.00 89.50 94 GLN A O 1
ATOM 752 N N . LEU A 1 95 ? 8.384 11.451 6.659 1.00 91.88 95 LEU A N 1
ATOM 753 C CA . LEU A 1 95 ? 7.095 11.438 5.970 1.00 91.88 95 LEU A CA 1
ATOM 754 C C . LEU A 1 95 ? 6.200 10.299 6.480 1.00 91.88 95 LEU A C 1
ATOM 756 O O . LEU A 1 95 ? 5.036 10.539 6.803 1.00 91.88 95 LEU A O 1
ATOM 760 N N . VAL A 1 96 ? 6.745 9.085 6.595 1.00 90.69 96 VAL A N 1
ATOM 761 C CA . VAL A 1 96 ? 6.023 7.912 7.112 1.00 90.69 96 VAL A CA 1
ATOM 762 C C . VAL A 1 96 ? 5.561 8.155 8.552 1.00 90.69 96 VAL A C 1
ATOM 764 O O . VAL A 1 96 ? 4.386 7.952 8.863 1.00 90.69 96 VAL A O 1
ATOM 767 N N . VAL A 1 97 ? 6.437 8.674 9.419 1.00 89.12 97 VAL A N 1
ATOM 768 C CA . VAL A 1 97 ? 6.085 9.022 10.808 1.00 89.12 97 VAL A CA 1
ATOM 769 C C . VAL A 1 97 ? 4.978 10.061 10.868 1.00 89.12 97 VAL A C 1
ATOM 771 O O . VAL A 1 97 ? 4.044 9.902 11.654 1.00 89.12 97 VAL A O 1
ATOM 774 N N . ALA A 1 98 ? 5.057 11.117 10.060 1.00 93.25 98 ALA A N 1
ATOM 775 C CA . ALA A 1 98 ? 4.047 12.171 10.046 1.00 93.25 98 ALA A CA 1
ATOM 776 C C . ALA A 1 98 ? 2.671 11.635 9.615 1.00 93.25 98 ALA A C 1
ATOM 778 O O . ALA A 1 98 ? 1.651 11.976 10.225 1.00 93.25 98 ALA A O 1
ATOM 779 N N . ALA A 1 99 ? 2.642 10.751 8.612 1.00 93.81 99 ALA A N 1
ATOM 780 C CA . ALA A 1 99 ? 1.418 10.104 8.150 1.00 93.81 99 ALA A CA 1
ATOM 781 C C . ALA A 1 99 ? 0.794 9.226 9.247 1.00 93.81 99 ALA A C 1
ATOM 783 O O . ALA A 1 99 ? -0.382 9.389 9.571 1.00 93.81 99 ALA A O 1
ATOM 784 N N . ILE A 1 100 ? 1.588 8.356 9.878 1.00 90.50 100 ILE A N 1
ATOM 785 C CA . ILE A 1 100 ? 1.124 7.484 10.969 1.00 90.50 100 ILE A CA 1
ATOM 786 C C . ILE A 1 100 ? 0.663 8.312 12.173 1.00 90.50 100 ILE A C 1
ATOM 788 O O . ILE A 1 100 ? -0.405 8.053 12.722 1.00 90.50 100 ILE A O 1
ATOM 792 N N . SER A 1 101 ? 1.421 9.341 12.561 1.00 91.12 101 SER A N 1
ATOM 793 C CA . SER A 1 101 ? 1.072 10.207 13.696 1.00 91.12 101 SER A CA 1
ATOM 794 C C . SER A 1 101 ? -0.295 10.859 13.496 1.00 91.12 101 SER A C 1
ATOM 796 O O . SER A 1 101 ? -1.119 10.830 14.404 1.00 91.12 101 SER A O 1
ATOM 798 N N . SER A 1 102 ? -0.589 11.326 12.279 1.00 95.12 102 SER A N 1
ATOM 799 C CA . SER A 1 102 ? -1.894 11.911 11.942 1.00 95.12 102 SER A CA 1
ATOM 800 C C . SER A 1 102 ? -3.052 10.917 12.106 1.00 95.12 102 SER A C 1
ATOM 802 O O . SER A 1 102 ? -4.164 11.308 12.451 1.00 95.12 102 SER A O 1
ATOM 804 N N . ILE A 1 103 ? -2.821 9.626 11.856 1.00 94.81 103 ILE A N 1
ATOM 805 C CA . ILE A 1 103 ? -3.822 8.564 12.038 1.00 94.81 103 ILE A CA 1
ATOM 806 C C . ILE A 1 103 ? -4.016 8.240 13.523 1.00 94.81 103 ILE A C 1
ATOM 808 O O . ILE A 1 103 ? -5.149 8.114 13.989 1.00 94.81 103 ILE A O 1
ATOM 812 N N . LEU A 1 104 ? -2.930 8.177 14.291 1.00 91.44 104 LEU A N 1
ATOM 813 C CA . LEU A 1 104 ? -2.987 7.942 15.736 1.00 91.44 104 LEU A CA 1
ATOM 814 C C . LEU A 1 104 ? -3.649 9.102 16.489 1.00 91.44 104 LEU A C 1
ATOM 816 O O . LEU A 1 104 ? -4.404 8.871 17.433 1.00 91.44 104 LEU A O 1
ATOM 820 N N . GLU A 1 105 ? -3.421 10.344 16.058 1.00 94.12 105 GLU A N 1
ATOM 821 C CA . GLU A 1 105 ? -4.076 11.544 16.599 1.00 94.12 105 GLU A CA 1
ATOM 822 C C . GLU A 1 105 ? -5.601 11.518 16.410 1.00 94.12 105 GLU A C 1
ATOM 824 O O . GLU A 1 105 ? -6.335 12.056 17.237 1.00 94.12 105 GLU A O 1
ATOM 829 N N . GLN A 1 106 ? -6.092 10.830 15.374 1.00 94.81 106 GLN A N 1
ATOM 830 C CA . GLN A 1 106 ? -7.524 10.591 15.147 1.00 94.81 106 GLN A CA 1
ATOM 831 C C . GLN A 1 106 ? -8.098 9.461 16.024 1.00 94.81 106 GLN A C 1
ATOM 833 O O . GLN A 1 106 ? -9.290 9.161 15.950 1.00 94.81 106 GLN A O 1
ATOM 838 N N . GLY A 1 107 ? -7.268 8.826 16.856 1.00 93.19 107 GLY A N 1
ATOM 839 C CA . GLY A 1 107 ? -7.665 7.794 17.811 1.00 93.19 107 GLY A CA 1
ATOM 840 C C . GLY A 1 107 ? -7.562 6.360 17.293 1.00 93.19 107 GLY A C 1
ATOM 841 O O . GLY A 1 107 ? -7.872 5.441 18.054 1.00 93.19 107 GLY A O 1
ATOM 842 N N . PHE A 1 108 ? -7.127 6.147 16.046 1.00 92.56 108 PHE A N 1
ATOM 843 C CA . PHE A 1 108 ? -6.850 4.800 15.547 1.00 92.56 108 PHE A CA 1
ATOM 844 C C . PHE A 1 108 ? -5.691 4.166 16.321 1.00 92.56 108 PHE A C 1
ATOM 846 O O . PHE A 1 108 ? -4.759 4.862 16.729 1.00 92.56 108 PHE A O 1
ATOM 853 N N . ARG A 1 109 ? -5.755 2.851 16.555 1.00 87.56 109 ARG A N 1
ATOM 854 C CA . ARG A 1 109 ? -4.760 2.138 17.382 1.00 87.56 109 ARG A CA 1
ATOM 855 C C . ARG A 1 109 ? -3.932 1.108 16.632 1.00 87.56 109 ARG A C 1
ATOM 857 O O . ARG A 1 109 ? -2.789 0.887 17.014 1.00 87.56 109 ARG A O 1
ATOM 864 N N . HIS A 1 110 ? -4.468 0.553 15.551 1.00 86.50 110 HIS A N 1
ATOM 865 C CA . HIS A 1 110 ? -3.800 -0.479 14.769 1.00 86.50 110 HIS A CA 1
ATOM 866 C C . HIS A 1 110 ? -3.397 0.096 13.422 1.00 86.50 110 HIS A C 1
ATOM 868 O O . HIS A 1 110 ? -4.256 0.393 12.590 1.00 86.50 110 HIS A O 1
ATOM 874 N N . VAL A 1 111 ? -2.094 0.286 13.226 1.00 88.56 111 VAL A N 1
ATOM 875 C CA . VAL A 1 111 ? -1.547 0.799 11.972 1.00 88.56 111 VAL A CA 1
ATOM 876 C C . VAL A 1 111 ? -0.513 -0.186 11.450 1.00 88.56 111 VAL A C 1
ATOM 878 O O . VAL A 1 111 ? 0.500 -0.417 12.097 1.00 88.56 111 VAL A O 1
ATOM 881 N N . VAL A 1 112 ? -0.750 -0.739 10.266 1.00 88.25 112 VAL A N 1
ATOM 882 C CA 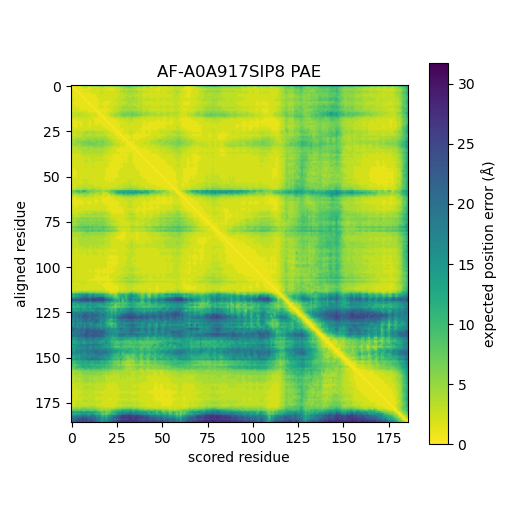. VAL A 1 112 ? 0.189 -1.616 9.558 1.00 88.25 112 VAL A CA 1
ATOM 883 C C . VAL A 1 112 ? 0.892 -0.797 8.487 1.00 88.25 112 VAL A C 1
ATOM 885 O O . VAL A 1 112 ? 0.239 -0.081 7.729 1.00 88.25 112 VAL A O 1
ATOM 888 N N . VAL A 1 113 ? 2.215 -0.906 8.388 1.00 88.56 113 VAL A N 1
ATOM 889 C CA . VAL A 1 113 ? 2.979 -0.269 7.306 1.00 88.56 113 VAL A CA 1
ATOM 890 C C . VAL A 1 113 ? 3.487 -1.349 6.366 1.00 88.56 113 VAL A C 1
ATOM 892 O O . VAL A 1 113 ? 4.300 -2.189 6.749 1.00 88.56 113 VAL A O 1
ATOM 895 N N . TRP A 1 114 ? 3.028 -1.310 5.118 1.00 86.06 114 TRP A N 1
ATOM 896 C CA . TRP A 1 114 ? 3.394 -2.289 4.105 1.00 86.06 114 TRP A CA 1
ATOM 897 C C . TRP A 1 114 ? 4.475 -1.744 3.169 1.00 86.06 114 TRP A C 1
ATOM 899 O O . TRP A 1 114 ? 4.262 -0.747 2.481 1.00 86.06 114 TRP A O 1
ATOM 909 N N . ARG A 1 115 ? 5.632 -2.412 3.101 1.00 79.69 115 ARG A N 1
ATOM 910 C CA . ARG A 1 115 ? 6.735 -2.044 2.196 1.00 79.69 115 ARG A CA 1
ATOM 911 C C . ARG A 1 115 ? 6.630 -2.810 0.874 1.00 79.69 115 ARG A C 1
ATOM 913 O O . ARG A 1 115 ? 6.892 -4.007 0.851 1.00 79.69 115 ARG A O 1
ATOM 920 N N . GLY A 1 116 ? 6.302 -2.114 -0.216 1.00 64.25 116 GLY A N 1
ATOM 921 C CA . GLY A 1 116 ? 6.233 -2.690 -1.565 1.00 64.25 116 GLY A CA 1
ATOM 922 C C . GLY A 1 116 ? 7.574 -2.798 -2.308 1.00 64.25 116 GLY A C 1
ATOM 923 O O . GLY A 1 116 ? 7.688 -3.642 -3.185 1.00 64.25 116 GLY A O 1
ATOM 924 N N . CYS A 1 117 ? 8.587 -1.997 -1.948 1.00 63.84 117 CYS A N 1
ATOM 925 C CA . CYS A 1 117 ? 9.904 -1.977 -2.602 1.00 63.84 117 CYS A CA 1
ATOM 926 C C . CYS A 1 117 ? 11.066 -2.040 -1.580 1.00 63.84 117 CYS A C 1
ATOM 928 O O . CYS A 1 117 ? 10.996 -1.447 -0.497 1.00 63.84 117 CYS A O 1
ATOM 930 N N . GLY A 1 118 ? 12.123 -2.792 -1.925 1.00 58.94 118 GLY A N 1
ATOM 931 C CA . GLY A 1 118 ? 13.518 -2.528 -1.528 1.00 58.94 118 GLY A CA 1
ATOM 932 C C . GLY A 1 118 ? 13.979 -2.772 -0.084 1.00 58.94 118 GLY A C 1
ATOM 933 O O . GLY A 1 118 ? 15.171 -2.668 0.166 1.00 58.94 118 GLY A O 1
ATOM 934 N N . GLN A 1 119 ? 13.098 -3.132 0.859 1.00 57.81 119 GLN A N 1
ATOM 935 C CA . GLN A 1 119 ? 13.435 -3.271 2.293 1.00 57.81 119 GLN A CA 1
ATOM 936 C C . GLN A 1 119 ? 14.068 -1.999 2.910 1.00 57.81 119 GLN A C 1
ATOM 938 O O . GLN A 1 119 ? 15.234 -1.986 3.283 1.00 57.81 119 GLN A O 1
ATOM 943 N N . HIS A 1 120 ? 13.284 -0.936 3.105 1.00 64.38 120 HIS A N 1
ATOM 944 C CA . HIS A 1 120 ? 13.733 0.262 3.841 1.00 64.38 120 HIS A CA 1
ATOM 945 C C . HIS A 1 120 ? 13.525 0.110 5.355 1.00 64.38 120 HIS A C 1
ATOM 947 O O . HIS A 1 1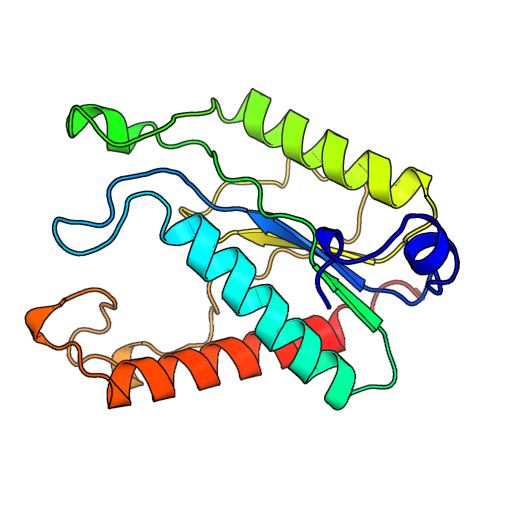20 ? 12.407 -0.196 5.778 1.00 64.38 120 HIS A O 1
ATOM 953 N N . ASP A 1 121 ? 14.570 0.277 6.170 1.00 63.28 121 ASP A N 1
ATOM 954 C CA . ASP A 1 121 ? 14.528 0.081 7.626 1.00 63.28 121 ASP A CA 1
ATOM 955 C C . ASP A 1 121 ? 13.719 1.184 8.332 1.00 63.28 121 ASP A C 1
ATOM 957 O O . ASP A 1 121 ? 14.190 2.291 8.559 1.00 63.28 121 ASP A O 1
ATOM 961 N N . LEU A 1 122 ? 12.489 0.857 8.736 1.00 63.66 122 LEU A N 1
ATOM 962 C CA . LEU A 1 122 ? 11.609 1.781 9.453 1.00 63.66 122 LEU A CA 1
ATOM 963 C C . LEU A 1 122 ? 11.809 1.758 10.979 1.00 63.66 122 LEU A C 1
ATOM 965 O O . LEU A 1 122 ? 11.078 2.447 11.694 1.00 63.66 122 LEU A O 1
ATOM 969 N N . HIS A 1 123 ? 12.762 0.991 11.522 1.00 62.69 123 HIS A N 1
ATOM 970 C CA . HIS A 1 123 ? 12.941 0.878 12.974 1.00 62.69 123 HIS A CA 1
ATOM 971 C C . HIS A 1 123 ? 13.240 2.230 13.637 1.00 62.69 123 HIS A C 1
ATOM 973 O O . HIS A 1 123 ? 12.813 2.458 14.769 1.00 62.69 123 HIS A O 1
ATOM 979 N N . GLN A 1 124 ? 13.919 3.148 12.939 1.00 53.31 124 GLN A N 1
ATOM 980 C CA . GLN A 1 124 ? 14.197 4.491 13.467 1.00 53.31 124 GLN A CA 1
ATOM 981 C C . GLN A 1 124 ? 13.007 5.447 13.355 1.00 53.31 124 GLN A C 1
ATOM 983 O O . GLN A 1 124 ? 12.843 6.329 14.199 1.00 53.31 124 GLN A O 1
ATOM 988 N N . ALA A 1 125 ? 12.152 5.249 12.353 1.00 53.88 125 ALA A N 1
ATOM 989 C CA . ALA A 1 125 ? 10.913 5.993 12.186 1.00 53.88 125 ALA A CA 1
ATOM 990 C C . ALA A 1 125 ? 9.892 5.635 13.287 1.00 53.88 125 ALA A C 1
ATOM 992 O O . ALA A 1 125 ? 9.225 6.507 13.844 1.00 53.88 125 ALA A O 1
ATOM 993 N N . VAL A 1 126 ? 9.773 4.357 13.660 1.00 55.97 126 VAL A N 1
ATOM 994 C CA . VAL A 1 126 ? 8.555 3.843 14.315 1.00 55.97 126 VAL A CA 1
ATOM 995 C C . VAL A 1 126 ? 8.723 3.464 15.796 1.00 55.97 126 VAL A C 1
ATOM 997 O O . VAL A 1 126 ? 8.234 2.446 16.271 1.00 55.97 126 VAL A O 1
ATOM 1000 N N . VAL A 1 127 ? 9.360 4.315 16.600 1.00 46.78 127 VAL A N 1
ATOM 1001 C CA . VAL A 1 127 ? 9.698 4.003 18.012 1.00 46.78 127 VAL A CA 1
ATOM 1002 C C . VAL A 1 127 ? 8.473 3.878 18.964 1.00 46.78 127 VAL A C 1
ATOM 1004 O O . VAL A 1 127 ? 8.645 3.605 20.150 1.00 46.78 127 VAL A O 1
ATOM 1007 N N . ARG A 1 128 ? 7.219 4.074 18.514 1.00 41.62 128 ARG A N 1
ATOM 1008 C CA . ARG A 1 128 ? 6.044 4.214 19.417 1.00 41.62 128 ARG A CA 1
ATOM 1009 C C . ARG A 1 128 ? 4.741 3.500 19.032 1.00 41.62 128 ARG A C 1
ATOM 1011 O O . ARG A 1 128 ? 3.737 3.720 19.705 1.00 41.62 128 ARG A O 1
ATOM 1018 N N . VAL A 1 129 ? 4.719 2.676 17.991 1.00 51.47 129 VAL A N 1
ATOM 1019 C CA . VAL A 1 129 ? 3.474 2.098 17.452 1.00 51.47 129 VAL A CA 1
ATOM 1020 C C . VAL A 1 129 ? 3.649 0.593 17.294 1.00 51.47 129 VAL A C 1
ATOM 1022 O O . VAL A 1 129 ? 4.744 0.163 16.938 1.00 51.47 129 VAL A O 1
ATOM 1025 N N . ALA A 1 130 ? 2.591 -0.194 17.509 1.00 51.34 130 ALA A N 1
ATOM 1026 C CA . ALA A 1 130 ? 2.511 -1.568 17.011 1.00 51.34 130 ALA A CA 1
ATOM 1027 C C . ALA A 1 130 ? 2.407 -1.528 15.475 1.00 51.34 130 ALA A C 1
ATOM 1029 O O . ALA A 1 130 ? 1.351 -1.750 14.894 1.00 51.34 130 ALA A O 1
ATOM 1030 N N . VAL A 1 131 ? 3.490 -1.098 14.827 1.00 51.47 131 VAL A N 1
ATOM 1031 C CA . VAL A 1 131 ? 3.672 -1.214 13.387 1.00 51.47 131 VAL A CA 1
ATOM 1032 C C . VAL A 1 131 ? 4.430 -2.488 13.178 1.00 51.47 131 VAL A C 1
ATOM 1034 O O . VAL A 1 131 ? 5.627 -2.602 13.441 1.00 51.47 131 VAL A O 1
ATOM 1037 N N . GLU A 1 132 ? 3.696 -3.447 12.676 1.00 57.84 132 GLU A N 1
ATOM 1038 C CA . GLU A 1 132 ? 4.286 -4.630 12.132 1.00 57.84 132 GLU A CA 1
ATOM 1039 C C . GLU A 1 132 ? 4.544 -4.401 10.635 1.00 57.84 132 GLU A C 1
ATOM 1041 O O . GLU A 1 132 ? 3.782 -3.738 9.921 1.00 57.84 132 GLU A O 1
ATOM 1046 N N . ASN A 1 133 ? 5.696 -4.890 10.187 1.00 56.97 133 ASN A N 1
ATOM 1047 C CA . ASN A 1 133 ? 6.192 -4.693 8.837 1.00 56.97 133 ASN A CA 1
ATOM 1048 C C . ASN A 1 133 ? 6.489 -6.056 8.215 1.00 56.97 133 ASN A C 1
ATOM 1050 O O . ASN A 1 133 ? 7.630 -6.525 8.274 1.00 56.97 133 ASN A O 1
ATOM 1054 N N . PRO A 1 134 ? 5.468 -6.702 7.643 1.00 53.75 134 PRO A N 1
ATOM 1055 C CA . PRO A 1 134 ? 5.580 -8.078 7.175 1.00 53.75 134 PRO A CA 1
ATOM 1056 C C . PRO A 1 134 ? 6.525 -8.240 5.967 1.00 53.75 134 PRO A C 1
ATOM 1058 O O . PRO A 1 134 ? 6.979 -9.349 5.704 1.00 53.75 134 PRO A O 1
ATOM 1061 N N . GLY A 1 135 ? 6.881 -7.153 5.263 1.00 55.75 135 GLY A N 1
ATOM 1062 C CA . GLY A 1 135 ? 7.694 -7.217 4.041 1.00 55.75 135 GLY A CA 1
ATOM 1063 C C . GLY A 1 135 ? 7.057 -8.080 2.939 1.00 55.75 135 GLY A C 1
ATOM 1064 O O . GLY A 1 135 ? 5.885 -8.440 3.015 1.00 55.75 135 GLY A O 1
ATOM 1065 N N . ALA A 1 136 ? 7.826 -8.413 1.897 1.00 54.75 136 ALA A N 1
ATOM 1066 C CA . ALA A 1 136 ? 7.422 -9.462 0.959 1.00 54.75 136 ALA A CA 1
ATOM 1067 C C . ALA A 1 136 ? 7.333 -10.799 1.712 1.00 54.75 136 ALA A C 1
ATOM 1069 O O . ALA A 1 136 ? 8.222 -11.092 2.510 1.00 54.75 136 ALA A O 1
ATOM 1070 N N . ALA A 1 137 ? 6.277 -11.578 1.462 1.00 53.56 137 ALA A N 1
ATOM 1071 C CA . ALA A 1 137 ? 5.947 -12.784 2.218 1.00 53.56 137 ALA A CA 1
ATOM 1072 C C . ALA A 1 137 ? 7.162 -13.717 2.412 1.00 53.56 137 ALA A C 1
ATOM 1074 O O . ALA A 1 137 ? 7.589 -14.343 1.439 1.00 53.56 137 ALA A O 1
ATOM 1075 N N . PRO A 1 138 ? 7.715 -13.853 3.635 1.00 49.66 138 PRO A N 1
ATOM 1076 C CA . PRO A 1 138 ? 8.879 -14.702 3.886 1.00 49.66 138 PRO A CA 1
ATOM 1077 C C . PRO A 1 138 ? 8.622 -16.191 3.602 1.00 49.66 138 PRO A C 1
ATOM 1079 O O . PRO A 1 138 ? 9.579 -16.926 3.377 1.00 49.66 138 PRO A O 1
ATOM 1082 N N . ASP A 1 139 ? 7.352 -16.613 3.546 1.00 54.72 139 ASP A N 1
ATOM 1083 C CA . ASP A 1 139 ? 6.944 -18.008 3.330 1.00 54.72 139 ASP A CA 1
ATOM 1084 C C . ASP A 1 139 ? 6.403 -18.301 1.915 1.00 54.72 139 ASP A C 1
ATOM 1086 O O . ASP A 1 139 ? 6.026 -19.440 1.625 1.00 54.72 139 ASP A O 1
ATOM 1090 N N . LEU A 1 140 ? 6.348 -17.314 1.007 1.00 62.84 140 LEU A N 1
ATOM 1091 C CA . LEU A 1 140 ? 6.021 -17.600 -0.395 1.00 62.84 140 LEU A CA 1
ATOM 1092 C C . LEU A 1 140 ? 7.239 -18.231 -1.076 1.00 62.84 140 LEU A C 1
ATOM 1094 O O . LEU A 1 140 ? 8.164 -17.542 -1.501 1.00 62.84 140 LEU A O 1
ATOM 1098 N N . ASP A 1 141 ? 7.218 -19.558 -1.215 1.00 70.12 141 ASP A N 1
ATOM 1099 C CA . ASP A 1 141 ? 8.211 -20.276 -2.012 1.00 70.12 141 ASP A CA 1
ATOM 1100 C C . ASP A 1 141 ? 8.044 -19.937 -3.501 1.00 70.12 141 ASP A C 1
ATOM 1102 O O . ASP A 1 141 ? 7.228 -20.520 -4.222 1.00 70.12 141 ASP A O 1
ATOM 1106 N N . PHE A 1 142 ? 8.836 -18.980 -3.982 1.00 71.12 142 PHE A N 1
ATOM 1107 C CA . PHE A 1 142 ? 8.827 -18.564 -5.382 1.00 71.12 142 PHE A CA 1
ATOM 1108 C C . PHE A 1 142 ? 9.276 -19.666 -6.352 1.00 71.12 142 PHE A C 1
ATOM 1110 O O . PHE A 1 142 ? 9.002 -19.551 -7.552 1.00 71.12 142 PHE A O 1
ATOM 1117 N N . ALA A 1 143 ? 9.879 -20.761 -5.870 1.00 74.00 143 ALA A N 1
ATOM 1118 C CA . ALA A 1 143 ? 10.145 -21.940 -6.694 1.00 74.00 143 ALA A CA 1
ATOM 1119 C C . ALA A 1 143 ? 8.850 -22.660 -7.121 1.00 74.00 143 ALA A C 1
ATOM 1121 O O . ALA A 1 143 ? 8.824 -23.314 -8.161 1.00 74.00 143 ALA A O 1
ATOM 1122 N N . ALA A 1 144 ? 7.737 -22.484 -6.397 1.00 75.81 144 ALA A N 1
ATOM 1123 C CA . ALA A 1 144 ? 6.421 -22.978 -6.821 1.00 75.81 144 ALA A CA 1
ATOM 1124 C C . ALA A 1 144 ? 5.814 -22.179 -7.998 1.00 75.81 144 ALA A C 1
ATOM 1126 O O . ALA A 1 144 ? 4.811 -22.594 -8.598 1.00 75.81 144 ALA A O 1
ATOM 1127 N N . TYR A 1 145 ? 6.407 -21.027 -8.328 1.00 71.31 145 TYR A N 1
ATOM 1128 C CA . TYR A 1 145 ? 5.898 -20.072 -9.314 1.00 71.31 145 TYR A CA 1
ATOM 1129 C C . TYR A 1 145 ? 6.892 -19.784 -10.445 1.00 71.31 145 TYR A C 1
ATOM 1131 O O . TYR A 1 145 ? 6.487 -19.295 -11.495 1.00 71.31 145 TYR A O 1
ATOM 1139 N N . SER A 1 146 ? 8.171 -20.107 -10.277 1.00 74.56 146 SER A N 1
ATOM 1140 C CA . SER A 1 146 ? 9.193 -19.931 -11.307 1.00 74.56 146 SER A CA 1
ATOM 1141 C C . SER A 1 146 ? 10.259 -21.016 -11.208 1.00 74.56 146 SER A C 1
ATOM 1143 O O . SER A 1 146 ? 10.708 -21.353 -10.114 1.00 74.56 146 SER A O 1
ATOM 1145 N N . ASP A 1 147 ? 10.724 -21.510 -12.356 1.00 69.62 147 ASP A N 1
ATOM 1146 C CA . ASP A 1 147 ? 11.753 -22.559 -12.416 1.00 69.62 147 ASP A CA 1
ATOM 1147 C C . ASP A 1 147 ? 13.100 -22.114 -11.809 1.00 69.62 147 ASP A C 1
ATOM 1149 O O . ASP A 1 147 ? 13.926 -22.941 -11.428 1.00 69.62 147 ASP A O 1
ATOM 1153 N N . THR A 1 148 ? 13.338 -20.801 -11.730 1.00 68.56 148 THR A N 1
ATOM 1154 C CA . THR A 1 148 ? 14.568 -20.192 -11.199 1.00 68.56 148 THR A CA 1
ATOM 1155 C C . THR A 1 148 ? 14.424 -19.672 -9.768 1.00 68.56 148 THR A C 1
ATOM 1157 O O . THR A 1 148 ? 15.416 -19.229 -9.192 1.00 68.56 148 THR A O 1
ATOM 1160 N N . GLY A 1 149 ? 13.210 -19.666 -9.207 1.00 61.38 149 GLY A N 1
ATOM 1161 C CA . GLY A 1 149 ? 12.887 -18.945 -7.971 1.00 61.38 149 GLY A CA 1
ATOM 1162 C C . GLY A 1 149 ? 12.874 -17.414 -8.119 1.00 61.38 149 GLY A C 1
ATOM 1163 O O . GLY A 1 149 ? 12.645 -16.715 -7.136 1.00 61.38 149 GLY A O 1
ATOM 1164 N N . VAL A 1 150 ? 13.117 -16.880 -9.325 1.00 65.50 150 VAL A N 1
ATOM 1165 C CA . VAL A 1 150 ? 13.100 -15.441 -9.616 1.00 65.50 150 VAL A CA 1
ATOM 1166 C C . VAL A 1 150 ? 11.752 -15.049 -10.210 1.00 65.50 150 VAL A C 1
ATOM 1168 O O . VAL A 1 150 ? 11.378 -15.488 -11.299 1.00 65.50 150 VAL A O 1
ATOM 1171 N N . ILE A 1 151 ? 11.056 -14.147 -9.525 1.00 68.69 151 ILE A N 1
ATOM 1172 C CA . ILE A 1 151 ? 9.850 -13.494 -10.036 1.00 68.69 151 ILE A CA 1
ATOM 1173 C C . ILE A 1 151 ? 10.250 -12.233 -10.804 1.00 68.69 151 ILE A C 1
ATOM 1175 O O . ILE A 1 151 ? 11.082 -11.460 -10.339 1.00 68.69 151 ILE A O 1
ATOM 1179 N N . GLY A 1 152 ? 9.658 -12.035 -11.986 1.00 68.44 152 GLY A N 1
ATOM 1180 C CA . GLY A 1 152 ? 9.897 -10.850 -12.820 1.00 68.44 152 GLY A CA 1
ATOM 1181 C C . GLY A 1 152 ? 10.658 -11.103 -14.124 1.00 68.44 152 GLY A C 1
ATOM 1182 O O . GLY A 1 152 ? 10.966 -10.144 -14.824 1.00 68.44 152 GLY A O 1
ATOM 1183 N N . ASP A 1 153 ? 10.943 -12.358 -14.498 1.00 78.00 153 ASP A N 1
ATOM 1184 C CA . ASP A 1 153 ? 11.396 -12.669 -15.862 1.00 78.00 153 ASP A CA 1
ATOM 1185 C C . ASP A 1 153 ? 10.193 -12.716 -16.825 1.00 78.00 153 ASP A C 1
ATOM 1187 O O . ASP A 1 153 ? 9.423 -13.686 -16.806 1.00 78.00 153 ASP A O 1
ATOM 1191 N N . PRO A 1 154 ? 10.018 -11.717 -17.712 1.00 78.06 154 PRO A N 1
ATOM 1192 C CA . PRO A 1 154 ? 8.848 -11.651 -18.579 1.00 78.06 154 PRO A CA 1
ATOM 1193 C C . PRO A 1 154 ? 8.798 -12.786 -19.610 1.00 78.06 154 PRO A C 1
ATOM 1195 O O . PRO A 1 154 ? 7.739 -13.043 -20.175 1.00 78.06 154 PRO A O 1
ATOM 1198 N N . ARG A 1 155 ? 9.907 -13.498 -19.864 1.00 83.25 155 ARG A N 1
ATOM 1199 C CA . ARG A 1 155 ? 9.948 -14.615 -20.830 1.00 83.25 155 ARG A CA 1
ATOM 1200 C C . ARG A 1 155 ? 9.166 -15.837 -20.357 1.00 83.25 155 ARG A C 1
ATOM 1202 O O . ARG A 1 155 ? 8.768 -16.653 -21.184 1.00 83.25 155 ARG A O 1
ATOM 1209 N N . HIS A 1 156 ? 8.963 -15.952 -19.049 1.00 81.81 156 HIS A N 1
ATOM 1210 C CA . HIS A 1 156 ? 8.242 -17.050 -18.409 1.00 81.81 156 HIS A CA 1
ATOM 1211 C C . HIS A 1 156 ? 6.891 -16.600 -17.830 1.00 81.81 156 HIS A C 1
ATOM 1213 O O . HIS A 1 156 ? 6.195 -17.391 -17.196 1.00 81.81 156 HIS A O 1
ATOM 1219 N N . ALA A 1 157 ? 6.501 -15.340 -18.053 1.00 82.50 157 ALA A N 1
ATOM 1220 C CA . ALA A 1 157 ? 5.249 -14.795 -17.553 1.00 82.50 157 ALA A CA 1
ATOM 1221 C C . ALA A 1 157 ? 4.040 -15.317 -18.350 1.00 82.50 157 ALA A C 1
ATOM 1223 O O . ALA A 1 157 ? 4.052 -15.380 -19.580 1.00 82.50 157 ALA A O 1
ATOM 1224 N N . SER A 1 158 ? 2.962 -15.646 -17.640 1.00 87.88 158 SER A N 1
ATOM 1225 C CA . SER A 1 158 ? 1.653 -15.963 -18.216 1.00 87.88 158 SER A CA 1
ATOM 1226 C C . SER A 1 158 ? 0.542 -15.405 -17.329 1.00 87.88 158 SER A C 1
ATOM 1228 O O . SER A 1 158 ? 0.749 -15.191 -16.133 1.00 87.88 158 SER A O 1
ATOM 1230 N N . ALA A 1 159 ? -0.642 -15.176 -17.905 1.00 89.44 159 ALA A N 1
ATOM 1231 C CA . ALA A 1 159 ? -1.802 -14.704 -17.146 1.00 89.44 159 ALA A CA 1
ATOM 1232 C C . ALA A 1 159 ? -2.164 -15.678 -16.012 1.00 89.44 159 ALA A C 1
ATOM 1234 O O . ALA A 1 159 ? -2.318 -15.258 -14.871 1.00 89.44 159 ALA A O 1
ATOM 1235 N N . ASP A 1 160 ? -2.179 -16.983 -16.298 1.00 91.62 160 ASP A N 1
ATOM 1236 C CA . ASP A 1 160 ? -2.469 -18.019 -15.301 1.00 91.62 160 ASP A CA 1
ATOM 1237 C C . ASP A 1 160 ? -1.454 -18.027 -14.148 1.00 91.62 160 ASP A C 1
ATOM 1239 O O . ASP A 1 160 ? -1.817 -18.252 -12.991 1.00 91.62 160 ASP A O 1
ATOM 1243 N N . LEU A 1 161 ? -0.168 -17.795 -14.440 1.00 85.94 161 LEU A N 1
ATOM 1244 C CA . LEU A 1 161 ? 0.857 -17.696 -13.403 1.00 85.94 161 LEU A CA 1
ATOM 1245 C C . LEU A 1 161 ? 0.648 -16.450 -12.536 1.00 85.94 161 LEU A C 1
ATOM 1247 O O . LEU A 1 161 ? 0.703 -16.555 -11.310 1.00 85.94 161 LEU A O 1
ATOM 1251 N N . GLY A 1 162 ? 0.370 -15.307 -13.167 1.00 86.50 162 GLY A N 1
ATOM 1252 C CA . GLY A 1 162 ? 0.048 -14.059 -12.477 1.00 86.50 162 GLY A CA 1
ATOM 1253 C C . GLY A 1 162 ? -1.160 -14.209 -11.554 1.00 86.50 162 GLY A C 1
ATOM 1254 O O . GLY A 1 162 ? -1.078 -13.836 -10.389 1.00 86.50 162 GLY A O 1
ATOM 1255 N N . ASP A 1 163 ? -2.234 -14.844 -12.025 1.00 90.81 163 ASP A N 1
ATOM 1256 C CA . ASP A 1 163 ? -3.445 -15.104 -11.240 1.00 90.81 163 ASP A CA 1
ATOM 1257 C C . ASP A 1 163 ? -3.175 -15.980 -10.012 1.00 90.81 163 ASP A C 1
ATOM 1259 O O . ASP A 1 163 ? -3.687 -15.705 -8.923 1.00 90.81 163 ASP A O 1
ATOM 1263 N N . ARG A 1 164 ? -2.375 -17.045 -10.166 1.00 90.25 164 ARG A N 1
ATOM 1264 C CA . ARG A 1 164 ? -2.002 -17.912 -9.037 1.00 90.25 164 ARG A CA 1
ATOM 1265 C C . ARG A 1 164 ? -1.163 -17.159 -8.011 1.00 90.25 164 ARG A C 1
ATOM 1267 O O . ARG A 1 164 ? -1.465 -17.245 -6.824 1.00 90.25 164 ARG A O 1
ATOM 1274 N N . LEU A 1 165 ? -0.145 -16.427 -8.466 1.00 86.69 165 LEU A N 1
ATOM 1275 C CA . LEU A 1 165 ? 0.729 -15.651 -7.588 1.00 86.69 165 LEU A CA 1
ATOM 1276 C C . LEU A 1 165 ? -0.058 -14.557 -6.860 1.00 86.69 165 LEU A C 1
ATOM 1278 O O . LEU A 1 165 ? 0.073 -14.403 -5.652 1.00 86.69 165 LEU A O 1
ATOM 1282 N N . TRP A 1 166 ? -0.930 -13.848 -7.577 1.00 90.38 166 TRP A N 1
ATOM 1283 C CA . TRP A 1 166 ? -1.790 -12.813 -7.016 1.00 90.38 166 TRP A CA 1
ATOM 1284 C C . TRP A 1 166 ? -2.673 -13.344 -5.887 1.00 90.38 166 TRP A C 1
ATOM 1286 O O . TRP A 1 166 ? -2.682 -12.768 -4.803 1.00 90.38 166 TRP A O 1
ATOM 1296 N N . ARG A 1 167 ? -3.382 -14.460 -6.109 1.00 92.44 167 ARG A N 1
ATOM 1297 C CA . ARG A 1 167 ? -4.234 -15.073 -5.074 1.00 92.44 167 ARG A CA 1
ATOM 1298 C C . ARG A 1 167 ? -3.425 -15.483 -3.851 1.00 92.44 167 ARG A C 1
ATOM 1300 O O . ARG A 1 167 ? -3.833 -15.168 -2.744 1.00 92.44 167 ARG A O 1
ATOM 1307 N N . ALA A 1 168 ? -2.263 -16.103 -4.055 1.00 89.19 168 ALA A N 1
ATOM 1308 C CA . ALA A 1 168 ? -1.391 -16.501 -2.955 1.00 89.19 168 ALA A CA 1
ATOM 1309 C C . ALA A 1 168 ? -0.897 -15.295 -2.137 1.00 89.19 168 ALA A C 1
ATOM 1311 O O . ALA A 1 168 ? -0.927 -15.338 -0.910 1.00 89.19 168 ALA A O 1
ATOM 1312 N N . CYS A 1 169 ? -0.506 -14.200 -2.798 1.00 88.31 169 CYS A N 1
ATOM 1313 C CA . CYS A 1 169 ? -0.146 -12.954 -2.121 1.00 88.31 169 CYS A CA 1
ATOM 1314 C C . CYS A 1 169 ? -1.331 -12.374 -1.337 1.00 88.31 169 CYS A C 1
ATOM 1316 O O . CYS A 1 169 ? -1.165 -12.002 -0.179 1.00 88.31 169 CYS A O 1
ATOM 1318 N N . VAL A 1 170 ? -2.521 -12.300 -1.944 1.00 92.25 170 VAL A N 1
ATOM 1319 C CA . VAL A 1 170 ? -3.732 -11.783 -1.283 1.00 92.25 170 VAL A CA 1
ATOM 1320 C C . VAL A 1 170 ? -4.079 -12.618 -0.057 1.00 92.25 170 VAL A C 1
ATOM 1322 O O . VAL A 1 170 ? -4.309 -12.049 1.006 1.00 92.25 170 VAL A O 1
ATOM 1325 N N . ASP A 1 171 ? -4.082 -13.945 -0.187 1.00 90.81 171 ASP A N 1
ATOM 1326 C CA . ASP A 1 171 ? -4.423 -14.858 0.901 1.00 90.81 171 ASP A CA 1
ATOM 1327 C C . ASP A 1 171 ? -3.447 -14.733 2.068 1.00 90.81 171 ASP A C 1
ATOM 1329 O O . ASP A 1 171 ? -3.887 -14.637 3.214 1.00 90.81 171 ASP A O 1
ATOM 1333 N N . TRP A 1 172 ? -2.146 -14.664 1.775 1.00 86.94 172 TRP A N 1
ATOM 1334 C CA . TRP A 1 172 ? -1.107 -14.523 2.789 1.00 86.94 172 TRP A CA 1
ATOM 1335 C C . TRP A 1 172 ? -1.203 -13.190 3.540 1.00 86.94 172 TRP A C 1
ATOM 1337 O O . TRP A 1 172 ? -1.202 -13.162 4.771 1.00 86.94 172 TRP A O 1
ATOM 1347 N N . VAL A 1 173 ? -1.340 -12.074 2.814 1.00 87.81 173 VAL A N 1
ATOM 1348 C CA . VAL A 1 173 ? -1.497 -10.756 3.446 1.00 87.81 173 VAL A CA 1
ATOM 1349 C C . VAL A 1 173 ? -2.801 -10.698 4.243 1.00 87.81 173 VAL A C 1
ATOM 1351 O O . VAL A 1 173 ? -2.834 -10.104 5.317 1.00 87.81 173 VAL A O 1
ATOM 1354 N N . ALA A 1 174 ? -3.878 -11.314 3.756 1.00 90.12 174 ALA A N 1
ATOM 1355 C CA . ALA A 1 174 ? -5.149 -11.334 4.466 1.00 90.12 174 ALA A CA 1
ATOM 1356 C C . ALA A 1 174 ? -5.065 -12.119 5.783 1.00 90.12 174 ALA A C 1
ATOM 1358 O O . ALA A 1 174 ? -5.604 -11.650 6.786 1.00 90.12 174 ALA A O 1
ATOM 1359 N N . ASP A 1 175 ? -4.366 -13.259 5.818 1.00 87.75 175 ASP A N 1
ATOM 1360 C CA . ASP A 1 175 ? -4.113 -14.007 7.061 1.00 87.75 175 ASP A CA 1
ATOM 1361 C C . ASP A 1 175 ? -3.353 -13.155 8.075 1.00 87.75 175 ASP A C 1
ATOM 1363 O O . ASP A 1 175 ? -3.707 -13.096 9.252 1.00 87.75 175 ASP A O 1
ATOM 1367 N N . TYR A 1 176 ? -2.353 -12.429 7.592 1.00 85.06 176 TYR A N 1
ATOM 1368 C CA . TYR A 1 176 ? -1.565 -11.524 8.403 1.00 85.06 176 TYR A CA 1
ATOM 1369 C C . TYR A 1 176 ? -2.395 -10.351 8.967 1.00 85.06 176 TYR A C 1
ATOM 1371 O O . TYR A 1 176 ? -2.408 -10.123 10.176 1.00 85.06 176 TYR A O 1
ATOM 1379 N N . LEU A 1 177 ? -3.163 -9.647 8.126 1.00 86.38 177 LEU A N 1
ATOM 1380 C CA . LEU A 1 177 ? -4.045 -8.550 8.559 1.00 86.38 177 LEU A CA 1
ATOM 1381 C C . LEU A 1 177 ? -5.131 -9.029 9.530 1.00 86.38 177 LEU A C 1
ATOM 1383 O O . LEU A 1 177 ? -5.545 -8.285 10.416 1.00 86.38 177 LEU A O 1
ATOM 1387 N N . THR A 1 178 ? -5.564 -10.281 9.382 1.00 86.19 178 THR A N 1
ATOM 1388 C CA . THR A 1 178 ? -6.511 -10.931 10.291 1.00 86.19 178 THR A CA 1
ATOM 1389 C C . THR A 1 178 ? -5.912 -11.150 11.687 1.00 86.19 178 THR A C 1
ATOM 1391 O O . THR A 1 178 ? -6.656 -11.133 12.667 1.00 86.19 178 THR A O 1
ATOM 1394 N N . ALA A 1 179 ? -4.593 -11.348 11.789 1.00 80.44 179 ALA A N 1
ATOM 1395 C CA . ALA A 1 179 ? -3.878 -11.596 13.043 1.00 80.44 179 ALA A CA 1
ATOM 1396 C C . ALA A 1 179 ? -3.389 -10.313 13.743 1.00 80.44 179 ALA A C 1
ATOM 1398 O O . ALA A 1 179 ? -3.503 -10.220 14.962 1.00 80.44 179 ALA A O 1
ATOM 1399 N N . ALA A 1 180 ? -2.934 -9.299 12.991 1.00 69.75 180 ALA A N 1
ATOM 1400 C CA . ALA A 1 180 ? -2.379 -8.030 13.508 1.00 69.75 180 ALA A CA 1
ATOM 1401 C C . ALA A 1 180 ? -3.344 -7.219 14.411 1.00 69.75 180 ALA A C 1
ATOM 1403 O O . ALA A 1 180 ? -2.995 -6.197 15.008 1.00 69.75 180 ALA A O 1
ATOM 1404 N N . GLY A 1 181 ? -4.601 -7.650 14.489 1.00 58.75 181 GLY A N 1
ATOM 1405 C CA . GLY A 1 181 ? -5.608 -7.083 15.363 1.00 58.75 181 GLY A CA 1
ATOM 1406 C C . GLY A 1 181 ? -5.583 -7.570 16.814 1.00 58.75 181 GLY A C 1
ATOM 1407 O O . GLY A 1 181 ? -6.109 -6.855 17.667 1.00 58.75 181 GLY A O 1
ATOM 1408 N N . ASP A 1 182 ? -4.987 -8.733 17.086 1.00 62.47 182 ASP A N 1
ATOM 1409 C CA . ASP A 1 182 ? -5.122 -9.450 18.364 1.00 62.47 182 ASP A CA 1
ATOM 1410 C C . ASP A 1 182 ? -4.032 -9.070 19.397 1.00 62.47 182 ASP A C 1
ATOM 1412 O O . ASP A 1 182 ? -4.200 -9.308 20.592 1.00 62.47 182 ASP A O 1
ATOM 1416 N N . ASP A 1 183 ? -2.940 -8.428 18.964 1.00 53.44 183 ASP A N 1
ATOM 1417 C CA . ASP A 1 183 ? -1.713 -8.266 19.766 1.00 53.44 183 ASP A CA 1
ATOM 1418 C C . ASP A 1 183 ? -1.636 -6.977 20.620 1.00 53.44 183 ASP A C 1
ATOM 1420 O O . ASP A 1 183 ? -0.671 -6.784 21.358 1.00 53.44 183 ASP A O 1
ATOM 1424 N N . CYS A 1 184 ? -2.630 -6.080 20.567 1.00 45.38 184 CYS A N 1
ATOM 1425 C CA . CYS A 1 184 ? -2.601 -4.800 21.311 1.00 45.38 184 CYS A CA 1
ATOM 1426 C C . CYS A 1 184 ? -3.477 -4.751 22.578 1.00 45.38 184 CYS A C 1
ATOM 1428 O O . CYS A 1 184 ? -3.510 -3.712 23.237 1.00 45.38 184 CYS A O 1
ATOM 1430 N N . ASP A 1 185 ? -4.160 -5.843 22.932 1.00 40.53 185 ASP A N 1
ATOM 1431 C CA . ASP A 1 185 ? -4.965 -5.949 24.163 1.00 40.53 185 ASP A CA 1
ATOM 1432 C C . ASP A 1 185 ? -4.150 -6.427 25.393 1.00 40.53 185 ASP A C 1
ATOM 1434 O O . ASP A 1 185 ? -4.729 -6.742 26.438 1.00 40.53 185 ASP A O 1
ATOM 1438 N N . ALA A 1 186 ? -2.812 -6.470 25.290 1.00 34.03 186 ALA A N 1
ATOM 1439 C CA . ALA A 1 186 ? -1.880 -6.899 26.345 1.00 34.03 186 ALA A CA 1
ATOM 1440 C C . ALA A 1 186 ? -1.073 -5.745 26.969 1.00 34.03 186 ALA A C 1
ATOM 1442 O O . ALA A 1 186 ? -0.545 -4.893 26.218 1.00 34.03 186 ALA A O 1
#

Solvent-accessible surface area (backbone atoms only — not comparable to full-atom values): 10456 Å² total; per-residue (Å²): 62,59,46,82,78,48,52,73,70,59,57,67,70,50,57,36,78,62,29,40,35,34,41,24,30,11,27,25,33,74,54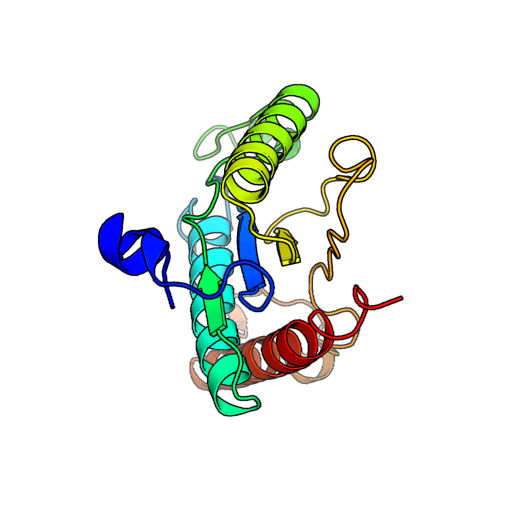,65,99,85,46,60,36,47,48,35,21,52,49,28,38,53,46,50,37,54,9,26,53,47,19,40,70,76,39,104,47,51,33,36,26,45,76,47,42,51,56,25,67,41,77,81,51,58,83,68,74,68,59,58,45,68,33,58,58,77,58,39,36,53,49,53,38,53,56,52,48,60,45,44,76,72,51,37,63,35,42,37,43,42,54,46,52,92,80,76,84,53,72,82,48,51,82,84,60,74,57,55,66,75,53,71,65,88,80,64,65,41,58,84,77,25,99,79,47,60,87,85,56,72,92,78,62,48,71,71,56,49,53,53,52,49,50,52,51,28,53,52,50,11,55,49,60,58,49,71,69,68,75,76,87,114

Nearest PDB structures (foldseek):
  3lub-assembly2_H  TM=8.474E-01  e=5.533E-08  Bacteroides fragilis NCTC 9343
  3a6h-assembly1_F  TM=8.385E-01  e=5.592E-07  Pseudomonas putida
  3a6g-assembly1_C  TM=8.222E-01  e=6.781E-07  Pseudomonas putida
  3a6j-assembly1_D  TM=7.957E-01  e=4.324E-07  Pseudomonas putida
  3a6g-assembly1_B  TM=7.894E-01  e=1.134E-06  Pseudomonas putida

InterPro domains:
  IPR003785 Creatininase/formamide hydrolase [PF02633] (5-131)
  IPR003785 Creatininase/formamide hydrolase [PTHR35005] (1-122)
  IPR024087 Creatininase-like superfamily [G3DSA:3.40.50.10310] (1-135)
  IPR024087 Creatininase-like superfamily [G3DSA:3.40.50.10310] (136-180)
  IPR024087 Creatininase-like superfamily [SSF102215] (1-178)

pLDDT: mean 83.8, std 14.85, range [34.03, 98.12]